Protein AF-S2S6Z3-F1 (afdb_monomer)

pLDDT: mean 78.24, std 12.34, range [45.38, 95.75]

Mean predicted aligned error: 14.96 Å

Radius of gyration: 27.45 Å; Cα contacts (8 Å, |Δi|>4): 170; chains: 1; bounding box: 57×57×81 Å

Solvent-accessible surface area (backbone atoms only — not comparable to full-atom values): 10933 Å² total; per-residue (Å²): 129,64,72,74,62,53,64,73,37,76,63,42,53,45,66,69,44,42,63,55,52,50,49,50,51,54,47,50,51,50,52,52,58,58,63,68,67,52,54,17,31,30,26,37,25,55,90,48,70,68,55,53,51,51,46,43,70,68,39,61,78,60,37,37,48,42,83,34,98,36,66,70,56,34,52,47,40,35,73,71,65,73,26,21,27,36,38,41,42,42,72,72,96,57,78,45,77,47,78,50,70,47,93,89,41,48,77,74,64,60,67,60,52,50,52,53,51,49,54,50,49,52,53,52,52,40,57,75,68,64,55,50,74,68,55,49,49,62,73,65,57,74,78,85,80,86,80,81,65,64,42,79,56,98,92,38,82,40,83,51,65,72,67,60,58,56,52,51,52,54,53,50,50,54,51,49,52,51,51,51,52,53,52,52,60,57,70,74,101

Organism: NCBI:txid1256206

Sequence (189 aa):
QVFFKNLKSKTWLWIVLGPLVLAAVFGGVFWLMNQTNQTSKIGVVTSSPALTSTLKASSDDDQRYISYSSTAAAKRAMADEDLDGVLTIITQPTTHASLIERTDGNGINQTQLQSVLAQAHTKEVAAQLKLSTTQLQSLFATPQLATTSVSVDKGKLVSRSAKTQKSGAMVGFILGMLIYTFVISYASM

Foldseek 3Di:
DVVVVCCPDPVVVCLVCVLVVVCVVVVVVVVVVVVLLQAAEEEEEEPDPLLLVLQQVLGDSNYHYDYDPDPVVRVVCVVVVVHQKYWYWYPPPHTDIDIDGDPPGRDDPVVSVVVSVVLSVVVVVCVVVVPDPVRNCVVPVDPDDDDFDFDDDPNDTDGDDPVVVVVVVVVVVSVVVNVVSVVVVVVVD

Nearest PDB structures (foldseek):
  6vh5-assembly1_C  TM=6.473E-01  e=8.437E-01  Brucella abortus 2308
  7am0-assembly1_A  TM=6.154E-01  e=1.327E+00  Komagataeibacter europaeus
  7am0-assembly2_C  TM=4.810E-01  e=1.510E+00  Komagataeibacter europaeus
  4oen-assembly1_A  TM=3.829E-01  e=1.244E+00  Streptococcus pneumoniae str. Canada MDR_19A
  1njr-assembly1_A  TM=5.586E-01  e=3.076E+00  Saccharomyces cerevisiae

Secondary structure (DSSP, 8-state):
--HHHHTTSHHHHHHHHHHHHHHHHHHHHHHHHHHT-PPEEEEEEES-HHHHHHHHHT--SSEEEEE-S-HHHHHHHHHTTS-SEEEEEE-SSS-EEEEEE-TTSPPP-HHHHHHHHHHHHHHHHHHHTT--HHHHHHHT-PPP-----EEEETTEEEE--HHHHHHHHHHHHHHHHHHHHHHHHHHT-

InterPro domains:
  IPR013525 ABC-2 type transporter, transmembrane domain [PF12698] (11-189)

Structure (mmCIF, N/CA/C/O backbone):
data_AF-S2S6Z3-F1
#
_entry.id   AF-S2S6Z3-F1
#
loop_
_atom_site.group_PDB
_atom_site.id
_atom_site.type_symbol
_atom_site.label_atom_id
_atom_site.label_alt_id
_atom_site.label_comp_id
_atom_site.label_asym_id
_atom_site.label_entity_id
_atom_site.label_seq_id
_atom_site.pdbx_PDB_ins_code
_atom_site.Cartn_x
_atom_site.Cartn_y
_atom_site.Cartn_z
_atom_site.occupancy
_atom_site.B_iso_or_equiv
_atom_site.auth_seq_id
_atom_site.auth_comp_id
_atom_site.auth_asym_id
_atom_site.auth_atom_id
_atom_site.pdbx_PDB_model_num
ATOM 1 N N . GLN A 1 1 ? 31.748 12.337 -57.251 1.00 45.38 1 GLN A N 1
ATOM 2 C CA . GLN A 1 1 ? 31.577 10.861 -57.284 1.00 45.38 1 GLN A CA 1
ATOM 3 C C . GLN A 1 1 ? 31.933 10.134 -55.972 1.00 45.38 1 GLN A C 1
ATOM 5 O O . GLN A 1 1 ? 31.689 8.938 -55.891 1.00 45.38 1 GLN A O 1
ATOM 10 N N . VAL A 1 2 ? 32.442 10.805 -54.925 1.00 52.81 2 VAL A N 1
ATOM 11 C CA . VAL A 1 2 ? 32.895 10.131 -53.682 1.00 52.81 2 VAL A CA 1
ATOM 12 C C . VAL A 1 2 ? 31.804 9.996 -52.603 1.00 52.81 2 VAL A C 1
ATOM 14 O O . VAL A 1 2 ? 31.835 9.048 -51.828 1.00 52.81 2 VAL A O 1
ATOM 17 N N . PHE A 1 3 ? 30.779 10.861 -52.612 1.00 51.59 3 PHE A N 1
ATOM 18 C CA . PHE A 1 3 ? 29.653 10.801 -51.665 1.00 51.59 3 PHE A CA 1
ATOM 19 C C . PHE A 1 3 ? 28.904 9.456 -51.712 1.00 51.59 3 PHE A C 1
ATOM 21 O O . PHE A 1 3 ? 28.741 8.805 -50.685 1.00 51.59 3 PHE A O 1
ATOM 28 N N . PHE A 1 4 ? 28.549 8.968 -52.906 1.00 54.31 4 PHE A N 1
ATOM 29 C CA . PHE A 1 4 ? 27.841 7.687 -53.078 1.00 54.31 4 PHE A CA 1
ATOM 30 C C . PHE A 1 4 ? 28.683 6.439 -52.770 1.00 54.31 4 PHE A C 1
ATOM 32 O O . PHE A 1 4 ? 28.124 5.356 -52.604 1.00 54.31 4 PHE A O 1
ATOM 39 N N . LYS A 1 5 ? 30.014 6.563 -52.675 1.00 54.38 5 LYS A N 1
ATOM 40 C CA . LYS A 1 5 ? 30.906 5.440 -52.345 1.00 54.38 5 LYS A CA 1
ATOM 41 C C . LYS A 1 5 ? 30.940 5.159 -50.837 1.00 54.38 5 LYS A C 1
ATOM 43 O O . LYS A 1 5 ? 31.016 3.998 -50.448 1.00 54.38 5 LYS A O 1
ATOM 48 N N . ASN A 1 6 ? 30.791 6.193 -50.005 1.00 56.75 6 ASN A N 1
ATOM 49 C CA . ASN A 1 6 ? 30.777 6.071 -48.540 1.00 56.75 6 ASN A CA 1
ATOM 50 C C . ASN A 1 6 ? 29.396 5.718 -47.963 1.00 56.75 6 ASN A C 1
ATOM 52 O O . ASN A 1 6 ? 29.316 5.176 -46.866 1.00 56.75 6 ASN A O 1
ATOM 56 N N . LEU A 1 7 ? 28.326 5.927 -48.738 1.00 54.47 7 LEU A N 1
ATOM 57 C CA . LEU A 1 7 ? 26.950 5.505 -48.435 1.00 54.47 7 LEU A CA 1
ATOM 58 C C . LEU A 1 7 ? 26.779 3.975 -48.292 1.00 54.47 7 LEU A C 1
ATOM 60 O O . LEU A 1 7 ? 25.792 3.518 -47.733 1.00 54.47 7 LEU A O 1
ATOM 64 N N . LYS A 1 8 ? 27.723 3.163 -48.789 1.00 54.84 8 LYS A N 1
ATOM 65 C CA . LYS A 1 8 ? 27.679 1.689 -48.696 1.00 54.84 8 LYS A CA 1
ATOM 66 C 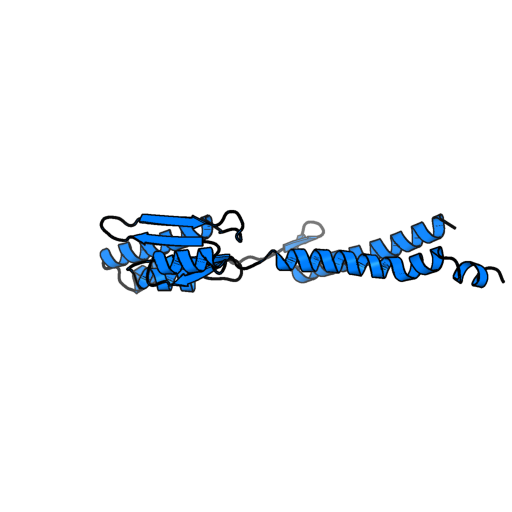C . LYS A 1 8 ? 28.563 1.105 -47.589 1.00 54.84 8 LYS A C 1
ATOM 68 O O . LYS A 1 8 ? 28.667 -0.117 -47.483 1.00 54.84 8 LYS A O 1
ATOM 73 N N . SER A 1 9 ? 29.236 1.936 -46.791 1.00 65.31 9 SER A N 1
ATOM 74 C CA . SER A 1 9 ? 30.065 1.425 -45.697 1.00 65.31 9 SER A CA 1
ATOM 75 C C . SER A 1 9 ? 29.181 0.979 -44.527 1.00 65.31 9 SER A C 1
ATOM 77 O O . SER A 1 9 ? 28.115 1.546 -44.281 1.00 65.31 9 SER A O 1
ATOM 79 N N . LYS A 1 10 ? 29.629 -0.035 -43.774 1.00 64.44 10 LYS A N 1
ATOM 80 C CA . LYS A 1 10 ? 28.943 -0.494 -42.551 1.00 64.44 10 LYS A CA 1
ATOM 81 C C . LYS A 1 10 ? 28.713 0.663 -41.560 1.00 64.44 10 LYS A C 1
ATOM 83 O O . LYS A 1 10 ? 27.735 0.644 -40.821 1.00 64.44 10 LYS A O 1
ATOM 88 N N . THR A 1 11 ? 29.567 1.689 -41.601 1.00 70.25 11 THR A N 1
ATOM 89 C CA . THR A 1 11 ? 29.462 2.924 -40.816 1.00 70.25 11 THR A CA 1
ATOM 90 C C . THR A 1 11 ? 28.254 3.774 -41.215 1.00 70.25 11 THR A C 1
ATOM 92 O O . THR A 1 11 ? 27.568 4.281 -40.336 1.00 70.25 11 THR A O 1
ATOM 95 N N . TRP A 1 12 ? 27.924 3.888 -42.509 1.00 71.38 12 TRP A N 1
ATOM 96 C CA . TRP A 1 12 ? 26.735 4.632 -42.950 1.00 71.38 12 TRP A CA 1
ATOM 97 C C . TRP A 1 12 ? 25.431 3.983 -42.464 1.00 71.38 12 TRP A C 1
ATOM 99 O O . TRP A 1 12 ? 24.539 4.677 -41.979 1.00 71.38 12 TRP A O 1
ATOM 109 N N . LEU A 1 13 ? 25.353 2.647 -42.503 1.00 73.19 13 LEU A N 1
ATOM 110 C CA . LEU A 1 13 ? 24.226 1.899 -41.934 1.00 73.19 13 LEU A CA 1
ATOM 111 C C . LEU A 1 13 ? 24.065 2.171 -40.434 1.00 73.19 13 LEU A C 1
ATOM 113 O O . LEU A 1 13 ? 22.951 2.411 -39.983 1.00 73.19 13 LEU A O 1
ATOM 117 N N . TRP A 1 14 ? 25.162 2.195 -39.674 1.00 75.38 14 TRP A N 1
ATOM 118 C CA . TRP A 1 14 ? 25.137 2.521 -38.245 1.00 75.38 14 TRP A CA 1
ATOM 119 C C . TRP A 1 14 ? 24.805 3.987 -37.948 1.00 75.38 14 TRP A C 1
ATOM 121 O O . TRP A 1 14 ? 24.188 4.252 -36.925 1.00 75.38 14 TRP A O 1
ATOM 131 N N . ILE A 1 15 ? 25.140 4.938 -38.821 1.00 76.12 15 ILE A N 1
ATOM 132 C CA . ILE A 1 15 ? 24.749 6.349 -38.649 1.00 76.12 15 ILE A CA 1
ATOM 133 C C . ILE A 1 15 ? 23.228 6.520 -38.796 1.00 76.12 15 ILE A C 1
ATOM 135 O O . ILE A 1 15 ? 22.622 7.290 -38.055 1.00 76.12 15 ILE A O 1
ATOM 139 N N . VAL A 1 16 ? 22.597 5.778 -39.713 1.00 76.50 16 VAL A N 1
ATOM 140 C CA . VAL A 1 16 ? 21.143 5.851 -39.946 1.00 76.50 16 VAL A CA 1
ATOM 141 C C . VAL A 1 16 ? 20.359 4.983 -38.955 1.00 76.50 16 VAL A C 1
ATOM 143 O O . VAL A 1 16 ? 19.359 5.438 -38.404 1.00 76.50 16 VAL A O 1
ATOM 146 N N . LEU A 1 17 ? 20.799 3.746 -38.697 1.00 79.81 17 LEU A N 1
ATOM 147 C CA . LEU A 1 17 ? 20.120 2.842 -37.760 1.00 79.81 17 LEU A CA 1
ATOM 148 C C . LEU A 1 17 ? 20.491 3.086 -36.297 1.00 79.81 17 LEU A C 1
ATOM 150 O O . LEU A 1 17 ? 19.694 2.756 -35.427 1.00 79.81 17 LEU A O 1
ATOM 154 N N . GLY A 1 18 ? 21.667 3.633 -35.997 1.00 81.19 18 GLY A N 1
ATOM 155 C CA . GLY A 1 18 ? 22.179 3.790 -34.631 1.00 81.19 18 GLY A CA 1
ATOM 156 C C . GLY A 1 18 ? 21.224 4.540 -33.700 1.00 81.19 18 GLY A C 1
ATOM 157 O O . GLY A 1 18 ? 20.915 4.012 -32.632 1.00 81.19 18 GLY A O 1
ATOM 158 N N . PRO A 1 19 ? 20.673 5.703 -34.098 1.00 80.56 19 PRO A N 1
ATOM 159 C CA . PRO A 1 19 ? 19.655 6.398 -33.311 1.00 80.56 19 PRO A CA 1
ATOM 160 C C . PRO A 1 19 ? 18.390 5.559 -33.089 1.00 80.56 19 PRO A C 1
ATOM 162 O O . PRO A 1 19 ? 17.811 5.601 -32.007 1.00 80.56 19 PRO A O 1
ATOM 165 N N . LEU A 1 20 ? 17.981 4.762 -34.083 1.00 83.56 20 LEU A N 1
ATOM 166 C CA . LEU A 1 20 ? 16.808 3.889 -33.994 1.00 83.56 20 LEU A CA 1
ATOM 167 C C . LEU A 1 20 ? 17.049 2.712 -33.033 1.00 83.56 20 LEU A C 1
ATOM 169 O O . LEU A 1 20 ? 16.181 2.373 -32.234 1.00 83.56 20 LEU A O 1
ATOM 173 N N . VAL A 1 21 ? 18.246 2.121 -33.077 1.00 85.75 21 VAL A N 1
ATOM 174 C CA . VAL A 1 21 ? 18.679 1.045 -32.174 1.00 85.75 21 VAL A CA 1
ATOM 175 C C . VAL A 1 21 ? 18.792 1.565 -30.743 1.00 85.75 21 VAL A C 1
ATOM 177 O O . VAL A 1 21 ? 18.289 0.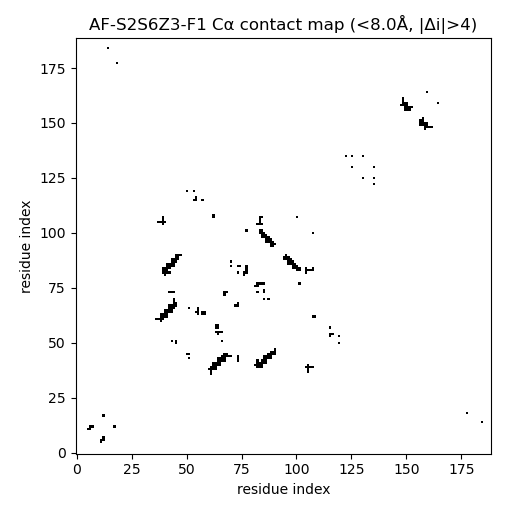926 -29.824 1.00 85.75 21 VAL A O 1
ATOM 180 N N . LEU A 1 22 ? 19.377 2.749 -30.540 1.00 84.25 22 LEU A N 1
ATOM 181 C CA . LEU A 1 22 ? 19.433 3.388 -29.224 1.00 84.25 22 LEU A CA 1
ATOM 182 C C . LEU A 1 22 ? 18.030 3.706 -28.700 1.00 84.25 22 LEU A C 1
ATOM 184 O O . LEU A 1 22 ? 17.739 3.396 -27.549 1.00 84.25 22 LEU A O 1
ATOM 188 N N . ALA A 1 23 ? 17.139 4.249 -29.533 1.00 83.75 23 ALA A N 1
ATOM 189 C CA . ALA A 1 23 ? 15.747 4.484 -29.155 1.00 83.75 23 ALA A CA 1
ATOM 190 C C . ALA A 1 23 ? 15.023 3.183 -28.769 1.00 83.75 23 ALA A C 1
ATOM 192 O O . ALA A 1 23 ? 14.270 3.179 -27.799 1.00 83.75 23 ALA A O 1
ATOM 193 N N . ALA A 1 24 ? 15.282 2.076 -29.469 1.00 85.31 24 ALA A N 1
ATOM 194 C CA . ALA A 1 24 ? 14.732 0.766 -29.126 1.00 85.31 24 ALA A CA 1
ATOM 195 C C . ALA A 1 24 ? 15.282 0.231 -27.792 1.00 85.31 24 ALA A C 1
ATOM 197 O O . ALA A 1 24 ? 14.513 -0.282 -26.983 1.00 85.31 24 ALA A O 1
ATOM 198 N N . VAL A 1 25 ? 16.582 0.396 -27.519 1.00 88.81 25 VAL A N 1
ATOM 199 C CA . VAL A 1 25 ? 17.196 0.007 -26.237 1.00 88.81 25 VAL A CA 1
ATOM 200 C C . VAL A 1 25 ? 16.649 0.857 -25.088 1.00 88.81 25 VAL A C 1
ATOM 202 O O . VAL A 1 25 ? 16.184 0.304 -24.096 1.00 88.81 25 VAL A O 1
ATOM 205 N N . PHE A 1 26 ? 16.631 2.187 -25.222 1.00 82.00 26 PHE A N 1
ATOM 206 C CA . PHE A 1 26 ? 16.062 3.078 -24.204 1.00 82.00 26 PHE A CA 1
ATOM 207 C C . PHE A 1 26 ? 14.563 2.846 -24.011 1.00 82.00 26 PHE A C 1
ATOM 209 O O . PHE A 1 26 ? 14.092 2.848 -22.877 1.00 82.00 26 PHE A O 1
ATOM 216 N N . GLY A 1 27 ? 13.821 2.597 -25.092 1.00 84.38 27 GLY A N 1
ATOM 217 C CA . GLY A 1 27 ? 12.411 2.222 -25.040 1.00 84.38 27 GLY A CA 1
ATOM 218 C C . GLY A 1 27 ? 12.192 0.901 -24.305 1.00 84.38 27 GLY A C 1
ATOM 219 O O . GLY A 1 27 ? 11.302 0.820 -23.465 1.00 84.38 27 GLY A O 1
ATOM 220 N N . GLY A 1 28 ? 13.040 -0.101 -24.551 1.00 81.75 28 GLY A N 1
ATOM 221 C CA . GLY A 1 28 ? 13.017 -1.384 -23.846 1.00 81.75 28 GLY A CA 1
ATOM 222 C C . GLY A 1 28 ? 13.328 -1.250 -22.354 1.00 81.75 28 GLY A C 1
ATOM 223 O O . GLY A 1 28 ? 12.607 -1.803 -21.529 1.00 81.75 28 GLY A O 1
ATOM 224 N N . VAL A 1 29 ? 14.343 -0.459 -21.989 1.00 81.00 29 VAL A N 1
ATOM 225 C CA . VAL A 1 29 ? 14.680 -0.172 -20.582 1.00 81.00 29 VAL A CA 1
ATOM 226 C C . VAL A 1 29 ? 13.562 0.614 -19.894 1.00 81.00 29 VAL A C 1
ATOM 228 O O . VAL A 1 29 ? 13.197 0.292 -18.768 1.00 81.00 29 VAL A O 1
ATOM 231 N N . PHE A 1 30 ? 12.977 1.612 -20.564 1.00 73.56 30 PHE A N 1
ATOM 232 C CA . PHE A 1 30 ? 11.854 2.385 -20.028 1.00 73.56 30 PHE A CA 1
ATOM 233 C C . PHE A 1 30 ? 10.605 1.518 -19.839 1.00 73.56 30 PHE A C 1
ATOM 235 O O . PHE A 1 30 ? 9.931 1.624 -18.817 1.00 73.56 30 PHE A O 1
ATOM 242 N N . TRP A 1 31 ? 10.313 0.631 -20.793 1.00 74.94 31 TRP A N 1
ATOM 243 C CA . TRP A 1 31 ? 9.225 -0.338 -20.689 1.00 74.94 31 TRP A CA 1
ATOM 244 C C . TRP A 1 31 ? 9.440 -1.294 -19.512 1.00 74.94 31 TRP A C 1
ATOM 246 O O . TRP A 1 31 ? 8.521 -1.483 -18.719 1.00 74.94 31 TRP A O 1
ATOM 256 N N . LEU A 1 32 ? 10.664 -1.801 -19.333 1.00 71.12 32 LEU A N 1
ATOM 257 C CA . LEU A 1 32 ? 11.028 -2.658 -18.205 1.00 71.12 32 LEU A CA 1
ATOM 258 C C . LEU A 1 32 ? 10.920 -1.921 -16.857 1.00 71.12 32 LEU A C 1
ATOM 260 O O . LEU A 1 32 ? 10.341 -2.459 -15.919 1.00 71.12 32 LEU A O 1
ATOM 264 N N . MET A 1 33 ? 11.386 -0.668 -16.767 1.00 64.31 33 MET A N 1
ATOM 265 C CA . MET A 1 33 ? 11.224 0.171 -15.566 1.00 64.31 33 MET A CA 1
ATOM 266 C C . MET A 1 33 ? 9.754 0.471 -15.251 1.00 64.31 33 MET A C 1
ATOM 268 O O . MET A 1 33 ? 9.362 0.513 -14.085 1.00 64.31 33 MET A O 1
ATOM 272 N N . ASN A 1 34 ? 8.920 0.676 -16.270 1.00 59.88 34 ASN A N 1
ATOM 273 C CA . ASN A 1 34 ? 7.490 0.885 -16.060 1.00 59.88 34 ASN A CA 1
ATOM 274 C C . ASN A 1 34 ? 6.777 -0.413 -15.653 1.00 59.88 34 ASN A C 1
ATOM 276 O O . ASN A 1 34 ? 5.768 -0.368 -14.959 1.00 59.88 34 ASN A O 1
ATOM 280 N N . GLN A 1 35 ? 7.318 -1.566 -16.048 1.00 56.94 35 GLN A N 1
ATOM 281 C CA . GLN A 1 35 ? 6.830 -2.879 -15.642 1.00 56.94 35 GLN A CA 1
ATOM 282 C C . GLN A 1 35 ? 7.219 -3.247 -14.204 1.00 56.94 35 GLN A C 1
ATOM 284 O O . GLN A 1 35 ? 6.565 -4.107 -13.626 1.00 56.94 35 GLN A O 1
ATOM 289 N N . THR A 1 36 ? 8.228 -2.593 -13.615 1.00 56.72 36 THR A N 1
ATOM 290 C CA . THR A 1 36 ? 8.576 -2.714 -12.185 1.00 56.72 36 THR A CA 1
ATOM 291 C C . THR A 1 36 ? 7.723 -1.857 -11.246 1.00 56.72 36 THR A C 1
ATOM 293 O O . THR A 1 36 ? 7.756 -2.094 -10.045 1.00 56.72 36 THR A O 1
ATOM 296 N N . ASN A 1 37 ? 6.915 -0.914 -11.749 1.00 58.91 37 ASN A N 1
ATOM 297 C CA . ASN A 1 37 ? 5.868 -0.263 -10.945 1.00 58.91 37 ASN A CA 1
ATOM 298 C C . ASN A 1 37 ? 4.631 -1.169 -10.883 1.00 58.91 37 ASN A C 1
ATOM 300 O O . ASN A 1 37 ? 3.559 -0.814 -11.376 1.00 58.91 37 ASN A O 1
ATOM 304 N N . GLN A 1 38 ? 4.794 -2.387 -10.370 1.00 73.31 38 GLN A N 1
ATOM 305 C CA . GLN A 1 38 ? 3.649 -3.263 -10.158 1.00 73.31 38 GLN A CA 1
ATOM 306 C C . GLN A 1 38 ? 2.984 -2.910 -8.839 1.00 73.31 38 GLN A C 1
ATOM 308 O O . GLN A 1 38 ? 3.640 -2.768 -7.811 1.00 73.31 38 GLN A O 1
ATOM 313 N N . THR A 1 39 ? 1.663 -2.781 -8.891 1.00 86.44 39 THR A N 1
ATOM 314 C CA . THR A 1 39 ? 0.831 -2.525 -7.724 1.00 86.44 39 THR A CA 1
ATOM 315 C C . THR A 1 39 ? 0.978 -3.659 -6.710 1.00 86.44 39 THR A C 1
ATOM 317 O O . THR A 1 39 ? 0.586 -4.795 -6.995 1.00 86.44 39 THR A O 1
ATOM 320 N N . SER A 1 40 ? 1.466 -3.345 -5.513 1.00 90.62 40 SER A N 1
ATOM 321 C CA . SER A 1 40 ? 1.653 -4.311 -4.431 1.00 90.62 40 SER A CA 1
ATOM 322 C C . SER A 1 40 ? 0.308 -4.819 -3.916 1.00 90.62 40 SER A C 1
ATOM 324 O O . SER A 1 40 ? -0.554 -4.036 -3.508 1.00 90.62 40 SER A O 1
ATOM 326 N N . LYS A 1 41 ? 0.096 -6.135 -3.909 1.00 94.12 41 LYS A N 1
ATOM 327 C CA . LYS A 1 41 ? -1.153 -6.775 -3.472 1.00 94.12 41 LYS A CA 1
ATOM 328 C C . LYS A 1 41 ? -1.024 -7.320 -2.056 1.00 94.12 41 LYS A C 1
ATOM 330 O O . LYS A 1 41 ? -0.216 -8.202 -1.779 1.00 94.12 41 LYS A O 1
ATOM 335 N N . ILE A 1 42 ? -1.888 -6.853 -1.163 1.00 94.75 42 ILE A N 1
ATOM 336 C CA . ILE A 1 42 ? -1.874 -7.223 0.252 1.00 94.75 42 ILE A CA 1
ATOM 337 C C . ILE A 1 42 ? -3.177 -7.929 0.610 1.00 94.75 42 ILE A C 1
ATOM 339 O O . ILE A 1 42 ? -4.263 -7.354 0.516 1.00 94.75 42 ILE A O 1
ATOM 343 N N . GLY A 1 43 ? -3.075 -9.177 1.061 1.00 95.44 43 GLY A N 1
ATOM 344 C CA . GLY A 1 43 ? -4.195 -9.939 1.601 1.00 95.44 43 GLY A CA 1
ATOM 345 C C . GLY A 1 43 ? -4.517 -9.509 3.028 1.00 95.44 43 GLY A C 1
ATOM 346 O O . GLY A 1 43 ? -3.704 -9.689 3.925 1.00 95.44 43 GLY A O 1
ATOM 347 N N . VAL A 1 44 ? -5.707 -8.969 3.259 1.00 95.50 44 VAL A N 1
ATOM 348 C CA . VAL A 1 44 ? -6.196 -8.523 4.566 1.00 95.50 44 VAL A CA 1
ATOM 349 C C . VAL A 1 44 ? -7.072 -9.602 5.188 1.00 95.50 44 VAL A C 1
ATOM 351 O O . VAL A 1 44 ? -8.105 -9.980 4.630 1.00 95.50 44 VAL A O 1
ATOM 354 N N . VAL A 1 45 ? -6.692 -10.044 6.382 1.00 94.62 45 VAL A N 1
ATOM 355 C CA . VAL A 1 45 ? -7.439 -10.996 7.203 1.00 94.62 45 VAL A CA 1
ATOM 356 C C . VAL A 1 45 ? -7.803 -10.318 8.514 1.00 94.62 45 VAL A C 1
ATOM 358 O O . VAL A 1 45 ? -6.941 -10.031 9.343 1.00 94.62 45 VAL A O 1
ATOM 361 N N . THR A 1 46 ? -9.089 -10.051 8.707 1.00 90.88 46 THR A N 1
ATOM 362 C CA . THR A 1 46 ? -9.609 -9.430 9.927 1.00 90.88 46 THR A CA 1
ATOM 363 C C . THR A 1 46 ? -11.044 -9.869 10.185 1.00 90.88 46 THR A C 1
ATOM 365 O O . THR A 1 46 ? -11.791 -10.160 9.252 1.00 90.88 46 THR A O 1
ATOM 368 N N . SER A 1 47 ? -11.439 -9.893 11.457 1.00 86.75 47 SER A N 1
ATOM 369 C CA . SER A 1 47 ? -12.822 -10.119 11.883 1.00 86.75 47 SER A CA 1
ATOM 370 C C . SER A 1 47 ? -13.698 -8.864 11.787 1.00 86.75 47 SER A C 1
ATOM 372 O O . SER A 1 47 ? -14.908 -8.970 11.960 1.00 86.75 47 SER A O 1
ATOM 374 N N . SER A 1 48 ? -13.118 -7.684 11.518 1.00 84.81 48 SER A N 1
ATOM 375 C CA . SER A 1 48 ? -13.841 -6.408 11.454 1.00 84.81 48 SER A CA 1
ATOM 376 C C . SER A 1 48 ? -14.174 -5.998 10.011 1.00 84.81 48 SER A C 1
ATOM 378 O O . SER A 1 48 ? -13.279 -5.588 9.264 1.00 84.81 48 SER A O 1
ATOM 380 N N . PRO A 1 49 ? -15.459 -6.006 9.601 1.00 83.81 49 P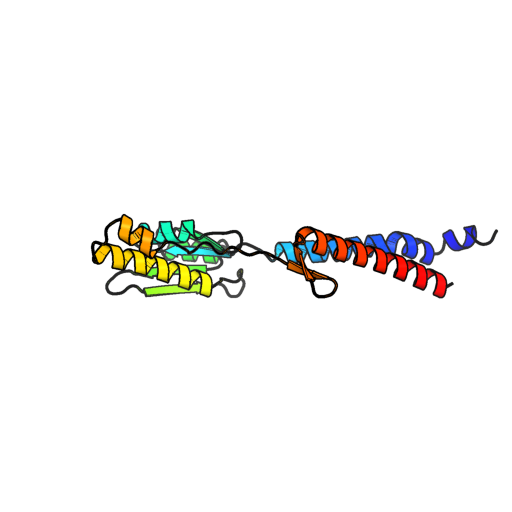RO A N 1
ATOM 381 C CA . PRO A 1 49 ? -15.862 -5.564 8.262 1.00 83.81 49 PRO A CA 1
ATOM 382 C C . PRO A 1 49 ? -15.534 -4.088 7.986 1.00 83.81 49 PRO A C 1
ATOM 384 O O . PRO A 1 49 ? -15.228 -3.716 6.852 1.00 83.81 49 PRO A O 1
ATOM 387 N N . ALA A 1 50 ? -15.557 -3.244 9.023 1.00 82.00 50 ALA A N 1
ATOM 388 C CA . ALA A 1 50 ? -15.249 -1.820 8.911 1.00 82.00 50 ALA A CA 1
ATOM 389 C C . ALA A 1 50 ? -13.771 -1.570 8.557 1.00 82.00 50 ALA A C 1
ATOM 391 O O . ALA A 1 50 ? -13.469 -0.702 7.729 1.00 82.00 50 ALA A O 1
ATOM 392 N N . LEU A 1 51 ? -12.856 -2.361 9.134 1.00 84.56 51 LEU A N 1
ATOM 393 C CA . LEU A 1 51 ? -11.429 -2.311 8.801 1.00 84.56 51 LEU A CA 1
ATOM 394 C C . LEU A 1 51 ? -11.192 -2.768 7.363 1.00 84.56 51 LEU A C 1
ATOM 396 O O . LEU A 1 51 ? -10.510 -2.076 6.609 1.00 84.56 51 LEU A O 1
ATOM 400 N N . THR A 1 52 ? -11.827 -3.868 6.955 1.00 89.00 52 THR A N 1
ATOM 401 C CA . THR A 1 52 ? -11.760 -4.366 5.575 1.00 89.00 52 THR A CA 1
ATOM 402 C C . THR A 1 52 ? -12.204 -3.308 4.568 1.00 89.00 52 THR A C 1
ATOM 404 O O . THR A 1 52 ? -11.518 -3.076 3.574 1.00 89.00 52 THR A O 1
ATOM 407 N N . SER A 1 53 ? -13.328 -2.629 4.823 1.00 87.12 53 SER A N 1
ATOM 408 C CA . SER A 1 53 ? -13.822 -1.580 3.925 1.0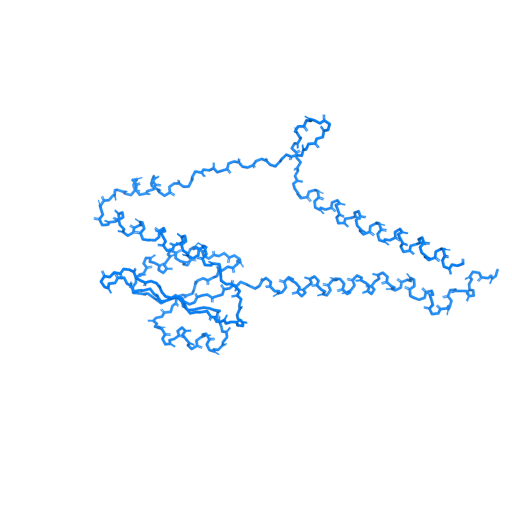0 87.12 53 SER A CA 1
ATOM 409 C C . SER A 1 53 ? -12.896 -0.365 3.884 1.00 87.12 53 SER A C 1
ATOM 411 O O . SER A 1 53 ? -12.717 0.215 2.816 1.00 87.12 53 SER A O 1
ATOM 413 N N . THR A 1 54 ? -12.314 0.022 5.023 1.00 86.81 54 THR A N 1
ATOM 414 C CA . THR A 1 54 ? -11.383 1.159 5.096 1.00 86.81 54 THR A CA 1
ATOM 415 C C . THR A 1 54 ? -10.110 0.862 4.310 1.00 86.81 54 THR A C 1
ATOM 417 O O . THR A 1 54 ? -9.738 1.653 3.451 1.00 86.81 54 THR A O 1
ATOM 420 N N . LEU A 1 55 ? -9.502 -0.309 4.521 1.00 90.38 55 LEU A N 1
ATOM 421 C CA . LEU A 1 55 ? -8.312 -0.745 3.784 1.00 90.38 55 LEU A CA 1
ATOM 422 C C . LEU A 1 55 ? -8.590 -0.852 2.285 1.00 90.38 55 LEU A C 1
ATOM 424 O O . LEU A 1 55 ? -7.837 -0.318 1.481 1.00 90.38 55 LEU A O 1
ATOM 428 N N . LYS A 1 56 ? -9.716 -1.457 1.890 1.00 91.19 56 LYS A N 1
ATOM 429 C CA . LYS A 1 56 ? -10.092 -1.553 0.475 1.00 91.19 56 LYS A CA 1
ATOM 430 C C . LYS A 1 56 ? -10.236 -0.172 -0.176 1.00 91.19 56 LYS A C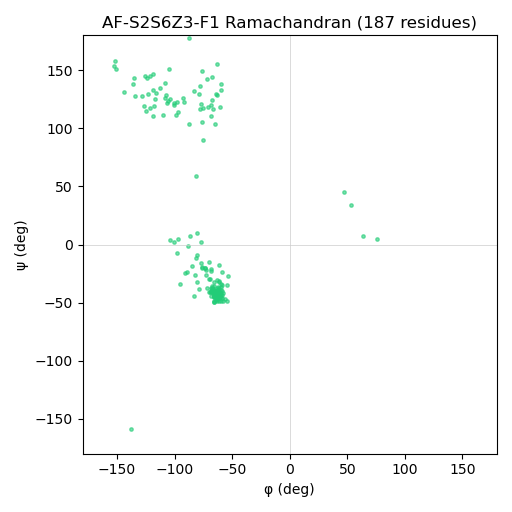 1
ATOM 432 O O . LYS A 1 56 ? -9.749 0.011 -1.287 1.00 91.19 56 LYS A O 1
ATOM 437 N N . ALA A 1 57 ? -10.856 0.786 0.515 1.00 88.81 57 ALA A N 1
ATOM 438 C CA . ALA A 1 57 ? -11.016 2.161 0.035 1.00 88.81 57 ALA A CA 1
ATOM 439 C C . ALA A 1 57 ? -9.695 2.947 -0.039 1.00 88.81 57 ALA A C 1
ATOM 441 O O . ALA A 1 57 ? -9.610 3.904 -0.799 1.00 88.81 57 ALA A O 1
ATOM 442 N N . SER A 1 58 ? -8.676 2.543 0.720 1.00 87.94 58 SER A N 1
ATOM 443 C CA . SER A 1 58 ? -7.327 3.117 0.670 1.00 87.94 58 SER A CA 1
ATOM 444 C C . SER A 1 58 ? -6.423 2.486 -0.393 1.00 87.94 58 SER A C 1
ATOM 446 O O . SER A 1 58 ? -5.231 2.777 -0.399 1.00 87.94 58 SER A O 1
ATOM 448 N N . SER A 1 59 ? -6.957 1.612 -1.255 1.00 90.44 59 SER A N 1
ATOM 449 C CA . SER A 1 59 ? -6.200 1.081 -2.393 1.00 90.44 59 SER A CA 1
ATOM 450 C C . SER A 1 59 ? -5.999 2.156 -3.461 1.00 90.44 59 SER A C 1
ATOM 452 O O . SER A 1 59 ? -6.931 2.904 -3.760 1.00 90.44 59 SER A O 1
ATOM 454 N N . ASP A 1 60 ? -4.832 2.166 -4.090 1.00 87.50 60 ASP A N 1
ATOM 455 C CA . ASP A 1 60 ? -4.468 3.065 -5.185 1.00 87.50 60 ASP A CA 1
ATOM 456 C C . ASP A 1 60 ? -3.707 2.301 -6.292 1.00 87.50 60 ASP A C 1
ATOM 458 O O . ASP A 1 60 ? -3.883 1.083 -6.450 1.00 87.50 60 ASP A O 1
ATOM 462 N N . ASP A 1 61 ? -2.950 3.029 -7.116 1.00 84.38 61 ASP A N 1
ATOM 463 C CA . ASP A 1 61 ? -2.145 2.470 -8.206 1.00 84.38 61 ASP A CA 1
ATOM 464 C C . ASP A 1 61 ? -0.853 1.800 -7.701 1.00 84.38 61 ASP A C 1
ATOM 466 O O . ASP A 1 61 ? -0.319 0.926 -8.386 1.00 84.38 61 ASP A O 1
ATOM 470 N N . ASP A 1 62 ? -0.399 2.133 -6.490 1.00 85.94 62 ASP A N 1
ATOM 471 C CA . ASP A 1 62 ? 0.827 1.607 -5.886 1.00 85.94 62 ASP A CA 1
ATOM 472 C C . ASP A 1 62 ? 0.532 0.403 -4.974 1.00 85.94 62 ASP A C 1
ATOM 474 O O . ASP A 1 62 ? 1.320 -0.543 -4.922 1.00 85.94 62 ASP A O 1
ATOM 478 N N . GLN A 1 63 ? -0.619 0.381 -4.285 1.00 90.50 63 GLN A N 1
ATOM 479 C CA . GLN A 1 63 ? -0.957 -0.658 -3.308 1.00 90.50 63 GLN A CA 1
ATOM 480 C C . GLN A 1 63 ? -2.451 -1.033 -3.299 1.00 90.50 63 GLN A C 1
ATOM 482 O O . GLN A 1 63 ? -3.343 -0.190 -3.204 1.00 90.50 63 GLN A O 1
ATOM 487 N N . ARG A 1 64 ? -2.751 -2.338 -3.340 1.00 93.12 64 ARG A N 1
ATOM 488 C CA . ARG A 1 64 ? -4.110 -2.915 -3.352 1.00 93.12 64 ARG A CA 1
ATOM 489 C C . ARG A 1 64 ? -4.353 -3.802 -2.141 1.00 93.12 64 ARG A C 1
ATOM 491 O O . ARG A 1 64 ? -3.584 -4.720 -1.872 1.00 93.12 64 ARG A O 1
ATOM 498 N N . TYR A 1 65 ? -5.493 -3.612 -1.481 1.00 93.88 65 TYR A N 1
ATOM 499 C CA . TYR A 1 65 ? -5.912 -4.430 -0.340 1.00 93.88 65 TYR A CA 1
ATOM 500 C C . TYR A 1 65 ? -7.044 -5.390 -0.724 1.00 93.88 65 TYR A C 1
ATOM 502 O O . TYR A 1 65 ? -8.118 -4.969 -1.163 1.00 93.88 65 TYR A O 1
ATOM 510 N N . ILE A 1 66 ? -6.820 -6.691 -0.537 1.00 94.44 66 ILE A N 1
ATOM 511 C CA . ILE A 1 66 ? -7.738 -7.769 -0.929 1.00 94.44 66 ILE A CA 1
ATOM 512 C C . ILE A 1 66 ? -8.197 -8.506 0.326 1.00 94.44 66 ILE A C 1
ATOM 514 O O . ILE A 1 66 ? -7.377 -8.983 1.097 1.00 94.44 66 ILE A O 1
ATOM 518 N N . SER A 1 67 ? -9.505 -8.617 0.554 1.00 94.31 67 SER A N 1
ATOM 519 C CA . SER A 1 67 ? -10.028 -9.306 1.740 1.00 94.31 67 SER A CA 1
ATOM 520 C C . SER A 1 67 ? -9.972 -10.824 1.590 1.00 94.31 67 SER A C 1
ATOM 522 O O . SER A 1 67 ? -10.374 -11.357 0.557 1.00 94.31 67 SER A O 1
ATOM 524 N N . TYR A 1 68 ? -9.546 -11.509 2.649 1.00 94.50 68 TYR A N 1
ATOM 525 C CA . TYR A 1 68 ? -9.568 -12.963 2.763 1.00 94.50 68 TYR A CA 1
ATOM 526 C C . TYR A 1 68 ? -10.308 -13.402 4.026 1.00 94.50 68 TYR A C 1
ATOM 528 O O . TYR A 1 68 ? -10.205 -12.779 5.082 1.00 94.50 68 TYR A O 1
ATOM 536 N N . SER A 1 69 ? -11.020 -14.526 3.924 1.00 89.44 69 SER A N 1
ATOM 537 C CA . SER A 1 69 ? -11.789 -15.112 5.029 1.00 89.44 69 SER A CA 1
ATOM 538 C C . SER A 1 69 ? -10.921 -15.765 6.108 1.00 89.44 69 SER A C 1
ATOM 540 O O . SER A 1 69 ? -11.372 -15.937 7.236 1.00 89.44 69 SER A O 1
ATOM 542 N N . SER A 1 70 ? -9.685 -16.155 5.780 1.00 93.12 70 SER A N 1
ATOM 543 C CA . SER A 1 70 ? -8.765 -16.791 6.724 1.00 93.12 70 SER A CA 1
ATOM 544 C C . SER A 1 70 ? -7.304 -16.535 6.370 1.00 93.12 70 SER A C 1
ATOM 546 O O . SER A 1 70 ? -6.944 -16.388 5.199 1.00 93.12 70 SER A O 1
ATOM 548 N N . THR A 1 71 ? -6.437 -16.582 7.384 1.00 92.56 71 THR A N 1
ATOM 549 C CA . THR A 1 71 ? -4.979 -16.504 7.209 1.00 92.56 71 THR A CA 1
ATOM 550 C C . THR A 1 71 ? -4.455 -17.639 6.337 1.00 92.56 71 THR A C 1
ATOM 552 O O . THR A 1 71 ? -3.529 -17.433 5.563 1.00 92.56 71 THR A O 1
ATOM 555 N N . ALA A 1 72 ? -5.062 -18.826 6.405 1.00 93.75 72 ALA A N 1
ATOM 556 C CA . ALA A 1 72 ? -4.661 -19.958 5.576 1.00 93.75 72 ALA A CA 1
ATOM 557 C C . ALA A 1 72 ? -4.973 -19.738 4.085 1.00 93.75 72 ALA A C 1
ATOM 559 O O . ALA A 1 72 ? -4.183 -20.144 3.240 1.00 93.75 72 ALA A O 1
ATOM 560 N N . ALA A 1 73 ? -6.100 -19.101 3.751 1.00 94.00 73 ALA A N 1
ATOM 561 C CA . ALA A 1 73 ? -6.424 -18.753 2.366 1.00 94.00 73 ALA A CA 1
ATOM 562 C C . ALA A 1 73 ? -5.485 -17.662 1.830 1.00 94.00 73 ALA A C 1
ATOM 564 O O . ALA A 1 73 ? -4.934 -17.811 0.745 1.00 94.00 73 ALA A O 1
ATOM 565 N N . ALA A 1 74 ? -5.231 -16.621 2.628 1.00 93.81 74 ALA A N 1
ATOM 566 C CA . ALA A 1 74 ? -4.317 -15.546 2.249 1.00 93.81 74 ALA A CA 1
ATOM 567 C C . ALA A 1 74 ? -2.872 -16.049 2.075 1.00 93.81 74 ALA A C 1
ATOM 569 O O . ALA A 1 74 ? -2.204 -15.698 1.112 1.00 93.81 74 ALA A O 1
ATOM 570 N N . LYS A 1 75 ? -2.393 -16.932 2.962 1.00 93.44 75 LYS A N 1
ATOM 571 C CA . LYS A 1 75 ? -1.060 -17.542 2.835 1.00 93.44 75 LYS A CA 1
ATOM 572 C C . LYS A 1 75 ? -0.930 -18.455 1.616 1.00 93.44 75 LYS A C 1
ATOM 574 O O . LYS A 1 75 ? 0.155 -18.524 1.058 1.00 93.44 75 LYS A O 1
ATOM 579 N N . ARG A 1 76 ? -2.005 -19.138 1.200 1.00 93.38 76 ARG A N 1
ATOM 580 C CA . ARG A 1 76 ? -2.005 -19.902 -0.059 1.00 93.38 76 ARG A CA 1
ATOM 581 C C . ARG A 1 76 ? -1.876 -18.978 -1.263 1.00 93.38 76 ARG A C 1
ATOM 583 O O . ARG A 1 76 ? -0.946 -19.156 -2.023 1.00 93.38 76 ARG A O 1
ATOM 590 N N . ALA A 1 77 ? -2.692 -17.927 -1.341 1.00 92.31 77 ALA A N 1
ATOM 591 C CA . ALA A 1 77 ? -2.571 -16.934 -2.411 1.00 92.31 77 ALA A CA 1
ATOM 592 C C . ALA A 1 77 ? -1.184 -16.256 -2.437 1.00 92.31 77 ALA A C 1
ATOM 594 O O . ALA A 1 77 ? -0.642 -15.980 -3.495 1.00 92.31 77 ALA A O 1
ATOM 595 N N . MET A 1 78 ? -0.566 -16.026 -1.276 1.00 92.44 78 MET A N 1
ATOM 596 C CA . MET A 1 78 ? 0.825 -15.565 -1.204 1.00 92.44 78 MET A CA 1
ATOM 597 C C . MET A 1 78 ? 1.825 -16.605 -1.736 1.00 92.44 78 MET A C 1
ATOM 599 O O . MET A 1 78 ? 2.783 -16.225 -2.399 1.00 92.44 78 MET A O 1
ATOM 603 N N . ALA A 1 79 ? 1.624 -17.893 -1.443 1.00 91.88 79 ALA A N 1
ATOM 604 C CA . ALA A 1 79 ? 2.470 -18.978 -1.945 1.00 91.88 79 ALA A CA 1
ATOM 605 C C . ALA A 1 79 ? 2.299 -19.217 -3.456 1.00 91.88 79 ALA A C 1
ATOM 607 O O . ALA A 1 79 ? 3.257 -19.603 -4.113 1.00 91.88 79 ALA A O 1
ATOM 608 N N . ASP A 1 80 ? 1.112 -18.931 -3.993 1.00 92.50 80 ASP A N 1
ATOM 609 C CA . ASP A 1 80 ? 0.796 -18.952 -5.428 1.00 92.50 80 ASP A CA 1
ATOM 610 C C . ASP A 1 80 ? 1.254 -17.665 -6.149 1.00 92.50 80 ASP A C 1
ATOM 612 O O . ASP A 1 80 ? 0.897 -17.414 -7.295 1.00 92.50 80 ASP A O 1
ATOM 616 N N . GLU A 1 81 ? 2.036 -16.833 -5.461 1.00 87.69 81 GLU A N 1
ATOM 617 C CA . GLU A 1 81 ? 2.572 -15.550 -5.912 1.00 87.69 81 GLU A CA 1
ATOM 618 C C . GLU A 1 81 ? 1.539 -14.445 -6.221 1.00 87.69 81 GLU A C 1
ATOM 620 O O . GLU A 1 81 ? 1.913 -13.350 -6.648 1.00 87.69 81 GLU A O 1
ATOM 625 N N . ASP A 1 82 ? 0.256 -14.665 -5.922 1.00 90.06 82 ASP A N 1
ATOM 626 C CA . ASP A 1 82 ? -0.839 -13.714 -6.167 1.00 90.06 82 ASP A CA 1
ATOM 627 C C . ASP A 1 82 ? -0.849 -12.515 -5.208 1.00 90.06 82 ASP A C 1
ATOM 629 O O . ASP A 1 82 ? -1.487 -11.492 -5.491 1.00 90.06 82 ASP A O 1
ATOM 633 N N . LEU A 1 83 ? -0.184 -12.643 -4.058 1.00 92.19 83 LEU A N 1
ATOM 634 C CA . LEU A 1 83 ? -0.038 -11.595 -3.048 1.00 92.19 83 LEU A CA 1
ATOM 635 C C . LEU A 1 83 ? 1.433 -11.329 -2.754 1.00 92.19 83 LEU A C 1
ATOM 637 O O . LEU A 1 83 ? 2.223 -12.264 -2.646 1.00 92.19 83 LEU A O 1
ATOM 641 N N . ASP A 1 84 ? 1.762 -10.065 -2.517 1.00 93.00 84 ASP A N 1
ATOM 642 C CA . ASP A 1 84 ? 3.073 -9.603 -2.055 1.00 93.00 84 ASP A CA 1
ATOM 643 C C . ASP A 1 84 ? 3.155 -9.589 -0.518 1.00 93.00 84 ASP A C 1
ATOM 645 O O . ASP A 1 84 ? 4.229 -9.714 0.068 1.00 93.00 84 ASP A O 1
ATOM 649 N N . GLY A 1 85 ? 2.003 -9.491 0.157 1.00 93.56 85 GLY A N 1
ATOM 650 C CA . GLY A 1 85 ? 1.922 -9.486 1.615 1.00 93.56 85 GLY A CA 1
ATOM 651 C C . GLY A 1 85 ? 0.607 -10.025 2.172 1.00 93.56 85 GLY A C 1
ATOM 652 O O . GLY A 1 85 ? -0.427 -10.028 1.505 1.00 93.56 85 GLY A O 1
ATOM 653 N N . VAL A 1 86 ? 0.631 -10.463 3.429 1.00 95.75 86 VAL A N 1
ATOM 654 C CA . VAL A 1 86 ? -0.545 -10.860 4.210 1.00 95.75 86 VAL A CA 1
ATOM 655 C C . VAL A 1 86 ? -0.566 -10.051 5.497 1.00 95.75 86 VAL A C 1
ATOM 657 O O . VAL A 1 86 ? 0.294 -10.203 6.364 1.00 95.75 86 VAL A O 1
ATOM 660 N N . LEU A 1 87 ? -1.586 -9.211 5.624 1.00 94.25 87 LEU A N 1
ATOM 661 C CA . LEU A 1 87 ? -1.894 -8.420 6.800 1.00 94.25 87 LEU A CA 1
ATOM 662 C C . LEU A 1 87 ? -2.960 -9.134 7.631 1.00 94.25 87 LEU A C 1
ATOM 664 O O . LEU A 1 87 ? -4.111 -9.258 7.214 1.00 94.25 87 LEU A O 1
ATOM 668 N N . THR A 1 88 ? -2.597 -9.568 8.832 1.00 93.94 88 THR A N 1
ATOM 669 C CA . THR A 1 88 ? -3.537 -10.129 9.809 1.00 93.94 88 THR A CA 1
ATOM 670 C C . THR A 1 88 ? -3.820 -9.094 10.890 1.00 93.94 88 THR A C 1
ATOM 672 O O . THR A 1 88 ? -2.885 -8.594 11.512 1.00 93.94 88 THR A O 1
ATOM 675 N N . ILE A 1 89 ? -5.095 -8.777 11.124 1.00 89.94 89 ILE A N 1
ATOM 676 C CA . ILE A 1 89 ? -5.528 -7.812 12.142 1.00 89.94 89 ILE A CA 1
ATOM 677 C C . ILE A 1 89 ? -6.472 -8.498 13.124 1.00 89.94 89 ILE A C 1
ATOM 679 O O . ILE A 1 89 ? -7.573 -8.921 12.755 1.00 89.94 89 ILE A O 1
ATOM 683 N N . ILE A 1 90 ? -6.050 -8.555 14.381 1.00 85.50 90 ILE A N 1
ATOM 684 C CA . ILE A 1 90 ? -6.815 -9.082 15.509 1.00 85.50 90 ILE A CA 1
ATOM 685 C C . ILE A 1 90 ? -7.285 -7.883 16.329 1.00 85.50 90 ILE A C 1
ATOM 687 O O . ILE A 1 90 ? -6.461 -7.077 16.739 1.00 85.50 90 ILE A O 1
ATOM 691 N N . THR A 1 91 ? -8.592 -7.739 16.548 1.00 74.31 91 THR A N 1
ATOM 692 C CA . THR A 1 91 ? -9.185 -6.581 17.247 1.00 74.31 91 THR A CA 1
ATOM 693 C C . THR A 1 91 ? -9.487 -6.832 18.728 1.00 74.31 91 THR A C 1
ATOM 695 O O . THR A 1 91 ? -9.856 -5.903 19.436 1.00 74.31 91 THR A O 1
ATOM 698 N N . GLN A 1 92 ? -9.341 -8.067 19.223 1.00 72.06 92 GLN A N 1
ATOM 699 C CA . GLN A 1 92 ? -9.625 -8.430 20.617 1.00 72.06 92 GLN A CA 1
ATOM 700 C C . GLN A 1 92 ? -8.527 -9.342 21.181 1.00 72.06 92 GLN A C 1
ATOM 702 O O . GLN A 1 92 ? -8.112 -10.269 20.482 1.00 72.06 92 GLN A O 1
ATOM 707 N N . PRO A 1 93 ? -8.081 -9.146 22.437 1.00 62.56 93 PRO A N 1
ATOM 708 C CA . PRO A 1 93 ? -8.493 -8.114 23.404 1.00 62.56 93 PRO A CA 1
ATOM 709 C C . PRO A 1 93 ? -7.899 -6.717 23.138 1.00 62.56 93 PRO A C 1
ATOM 711 O O . PRO A 1 93 ? -8.403 -5.728 23.659 1.00 62.56 93 PRO A O 1
ATOM 714 N N . THR A 1 94 ? -6.863 -6.626 22.309 1.00 70.88 94 THR A N 1
ATOM 715 C CA . THR A 1 94 ? -6.199 -5.385 21.888 1.00 70.88 94 THR A CA 1
ATOM 716 C C . THR A 1 94 ? -5.959 -5.435 20.384 1.00 70.88 94 THR A C 1
ATOM 718 O O . THR A 1 94 ? -5.671 -6.503 19.839 1.00 70.88 94 THR A O 1
ATOM 721 N N . THR A 1 95 ? -6.087 -4.295 19.699 1.00 77.81 95 THR A N 1
ATOM 722 C CA . THR A 1 95 ? -5.873 -4.234 18.249 1.00 77.81 95 THR A CA 1
ATOM 723 C C . THR A 1 95 ? -4.399 -4.457 17.923 1.00 77.81 95 THR A C 1
ATOM 725 O O . THR A 1 95 ? -3.556 -3.605 18.195 1.00 77.81 95 THR A O 1
ATOM 728 N N . HIS A 1 96 ? -4.095 -5.599 17.313 1.00 84.56 96 HIS A N 1
ATOM 729 C CA . HIS A 1 96 ? -2.765 -5.964 16.843 1.00 84.56 96 HIS A CA 1
ATOM 730 C C . HIS A 1 96 ? -2.803 -6.274 15.350 1.00 84.56 96 HIS A C 1
ATOM 732 O O . HIS A 1 96 ? -3.622 -7.068 14.886 1.00 84.56 96 HIS A O 1
ATOM 738 N N . ALA A 1 97 ? -1.887 -5.657 14.606 1.00 89.44 97 ALA A N 1
ATOM 739 C CA . ALA A 1 97 ? -1.677 -5.912 13.191 1.00 89.44 97 ALA A CA 1
ATOM 740 C C . ALA A 1 97 ? -0.310 -6.573 12.984 1.00 89.44 97 ALA A C 1
ATOM 742 O O . ALA A 1 97 ? 0.688 -6.139 13.557 1.00 89.44 97 ALA A O 1
ATOM 743 N N . SER A 1 98 ? -0.267 -7.618 12.163 1.00 91.81 98 SER A N 1
ATOM 744 C CA . SER A 1 98 ? 0.958 -8.306 11.761 1.00 91.81 98 SER A CA 1
ATOM 745 C C . SER A 1 98 ? 0.991 -8.414 10.243 1.00 91.81 98 SER A C 1
ATOM 747 O O . SER A 1 98 ? 0.022 -8.872 9.635 1.00 91.81 98 SER A O 1
ATOM 749 N N . LEU A 1 99 ? 2.095 -7.970 9.645 1.00 93.38 99 LEU A N 1
ATOM 750 C CA . LEU A 1 99 ? 2.353 -8.064 8.216 1.00 93.38 99 LEU A CA 1
ATOM 751 C C . LEU A 1 99 ? 3.425 -9.125 7.977 1.00 93.38 99 LEU A C 1
ATOM 753 O O . LEU A 1 99 ? 4.488 -9.089 8.592 1.00 93.38 99 LEU A O 1
ATOM 757 N N . ILE A 1 100 ? 3.132 -10.052 7.074 1.00 93.75 100 ILE A N 1
ATOM 758 C CA . ILE A 1 100 ? 4.120 -10.938 6.463 1.00 93.75 100 ILE A CA 1
ATOM 759 C C . ILE A 1 100 ? 4.276 -10.462 5.026 1.00 93.75 100 ILE A C 1
ATOM 761 O O . ILE A 1 100 ? 3.275 -10.355 4.322 1.00 93.75 100 ILE A O 1
ATOM 765 N N . GLU A 1 101 ? 5.498 -10.174 4.604 1.00 94.00 101 GLU A N 1
ATOM 766 C CA . GLU A 1 101 ? 5.818 -9.724 3.249 1.00 94.00 101 GLU A CA 1
ATOM 767 C C . GLU A 1 101 ? 6.752 -10.723 2.566 1.00 94.00 101 GLU A C 1
ATOM 769 O O . GLU A 1 101 ? 7.566 -11.388 3.216 1.00 94.00 101 GLU A O 1
ATOM 774 N N . ARG A 1 102 ? 6.599 -10.860 1.252 1.00 90.38 102 ARG A N 1
ATOM 775 C CA . A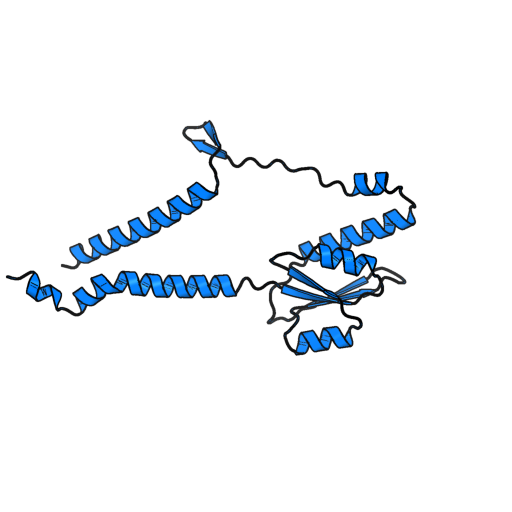RG A 1 102 ? 7.505 -11.636 0.412 1.00 90.38 102 ARG A CA 1
ATOM 776 C C . ARG A 1 102 ? 8.756 -10.819 0.129 1.00 90.38 102 ARG A C 1
ATOM 778 O O . ARG A 1 102 ? 8.667 -9.687 -0.329 1.00 90.38 102 ARG A O 1
ATOM 785 N N . THR A 1 103 ? 9.926 -11.411 0.350 1.00 86.44 103 THR A N 1
ATOM 786 C CA . THR A 1 103 ? 11.213 -10.759 0.054 1.00 86.44 103 THR A CA 1
ATOM 787 C C . THR A 1 103 ? 11.458 -10.573 -1.443 1.00 86.44 103 THR A C 1
ATOM 789 O O . THR A 1 103 ? 12.280 -9.749 -1.827 1.00 86.44 103 THR A O 1
ATOM 792 N N . ASP A 1 104 ? 10.777 -11.360 -2.274 1.00 84.31 104 ASP A N 1
ATOM 793 C CA . ASP A 1 104 ? 10.816 -11.324 -3.736 1.00 84.31 104 ASP A CA 1
ATOM 794 C C . ASP A 1 104 ? 9.569 -10.666 -4.360 1.00 84.31 104 ASP A C 1
ATOM 796 O O . ASP A 1 104 ? 9.442 -10.640 -5.582 1.00 84.31 104 ASP A O 1
ATOM 800 N N . GLY A 1 105 ? 8.651 -10.149 -3.535 1.00 82.00 105 GLY A N 1
ATOM 801 C CA . GLY A 1 105 ? 7.435 -9.465 -3.974 1.00 82.00 105 GLY A CA 1
ATOM 802 C C . GLY A 1 105 ? 7.630 -7.966 -4.206 1.00 82.00 105 GLY A C 1
ATOM 803 O O . GLY A 1 105 ? 8.701 -7.399 -3.969 1.00 82.00 105 GLY A O 1
ATOM 804 N N . ASN A 1 106 ? 6.563 -7.303 -4.645 1.00 86.00 106 ASN A N 1
ATOM 805 C CA . ASN A 1 106 ? 6.545 -5.851 -4.797 1.00 86.00 106 ASN A CA 1
ATOM 806 C C . ASN A 1 106 ? 6.621 -5.148 -3.432 1.00 86.00 106 ASN A C 1
ATOM 808 O O . ASN A 1 106 ? 6.061 -5.607 -2.434 1.00 86.00 106 ASN A O 1
ATOM 812 N N . GLY A 1 107 ? 7.316 -4.009 -3.389 1.00 85.56 107 GLY A N 1
ATOM 813 C CA . GLY A 1 107 ? 7.552 -3.268 -2.151 1.00 85.56 107 GLY A CA 1
ATOM 814 C C . GLY A 1 107 ? 6.256 -2.748 -1.525 1.00 85.56 107 GLY A C 1
ATOM 815 O O . GLY A 1 107 ? 5.463 -2.073 -2.180 1.00 85.56 107 GLY A O 1
ATOM 816 N N . ILE A 1 108 ? 6.047 -3.026 -0.239 1.00 88.12 108 ILE A N 1
ATOM 817 C CA . ILE A 1 108 ? 4.880 -2.546 0.506 1.00 88.12 108 ILE A CA 1
ATOM 818 C C . ILE A 1 108 ? 5.219 -1.226 1.202 1.00 88.12 108 ILE A C 1
ATOM 820 O O . ILE A 1 108 ? 6.162 -1.133 1.990 1.00 88.12 108 ILE A O 1
ATOM 824 N N . ASN A 1 109 ? 4.405 -0.197 0.970 1.00 88.50 109 ASN A N 1
ATOM 825 C CA . ASN A 1 109 ? 4.499 1.075 1.672 1.00 88.50 109 ASN A CA 1
ATOM 826 C C . ASN A 1 109 ? 3.945 0.931 3.099 1.00 88.50 109 ASN A C 1
ATOM 828 O O . ASN A 1 109 ? 2.757 1.139 3.376 1.00 88.50 109 ASN A O 1
ATOM 832 N N . GLN A 1 110 ? 4.829 0.570 4.029 1.00 87.75 110 GLN A N 1
ATOM 833 C CA . GLN A 1 110 ? 4.475 0.378 5.436 1.00 87.75 110 GLN A CA 1
ATOM 834 C C . GLN A 1 110 ? 3.986 1.677 6.100 1.00 87.75 110 GLN A C 1
ATOM 836 O O . GLN A 1 110 ? 3.108 1.626 6.958 1.00 87.75 110 GLN A O 1
ATOM 841 N N . THR A 1 111 ? 4.476 2.846 5.675 1.00 87.69 111 THR A N 1
ATOM 842 C CA . THR A 1 111 ? 4.032 4.154 6.190 1.00 87.69 111 THR A CA 1
ATOM 843 C C . THR A 1 111 ? 2.577 4.434 5.820 1.00 87.69 111 THR A C 1
ATOM 845 O O . THR A 1 111 ? 1.779 4.843 6.668 1.00 87.69 111 THR A O 1
ATOM 848 N N . GLN A 1 112 ? 2.200 4.174 4.566 1.00 86.31 112 GLN A N 1
ATOM 849 C CA . GLN A 1 112 ? 0.814 4.279 4.116 1.00 86.31 112 GLN A CA 1
ATOM 850 C C . GLN A 1 112 ? -0.072 3.289 4.873 1.00 86.31 112 GLN A C 1
ATOM 852 O O . GLN A 1 112 ? -1.123 3.678 5.381 1.00 86.31 112 GLN A O 1
ATOM 857 N N . LEU A 1 113 ? 0.374 2.039 5.023 1.00 88.88 113 LEU A N 1
ATOM 858 C CA . LEU A 1 113 ? -0.357 1.024 5.776 1.00 88.88 113 LEU A CA 1
ATOM 859 C C . LEU A 1 113 ? -0.595 1.447 7.237 1.00 88.88 113 LEU A C 1
ATOM 861 O O . LEU A 1 113 ? -1.719 1.352 7.730 1.00 88.88 113 LEU A O 1
ATOM 865 N N . GLN A 1 114 ? 0.433 1.960 7.917 1.00 88.50 114 GLN A N 1
ATOM 866 C CA . GLN A 1 114 ? 0.321 2.481 9.283 1.00 88.50 114 GLN A CA 1
ATOM 867 C C . GLN A 1 114 ? -0.662 3.654 9.371 1.00 88.50 114 GLN A C 1
ATOM 869 O O . GLN A 1 114 ? -1.475 3.692 10.292 1.00 88.50 114 GLN A O 1
ATOM 874 N N . SER A 1 115 ? -0.645 4.574 8.402 1.00 86.62 115 SER A N 1
ATOM 875 C CA . SER A 1 115 ? -1.596 5.694 8.338 1.00 86.62 115 SER A CA 1
ATOM 876 C C . SER A 1 115 ? -3.045 5.215 8.205 1.00 86.62 115 SER A C 1
ATOM 878 O O . SER A 1 115 ? -3.933 5.702 8.910 1.00 86.62 115 SER A O 1
ATOM 880 N N . VAL A 1 116 ? -3.294 4.215 7.353 1.00 86.31 116 VAL A N 1
ATOM 881 C CA . VAL A 1 116 ? -4.632 3.629 7.178 1.00 86.31 116 VAL A CA 1
ATOM 882 C C . VAL A 1 116 ? -5.094 2.923 8.455 1.00 86.31 116 VAL A C 1
ATOM 884 O O . VAL A 1 116 ? -6.231 3.125 8.885 1.00 86.31 116 VAL A O 1
ATOM 887 N N . LEU A 1 117 ? -4.218 2.145 9.099 1.00 86.88 117 LEU A N 1
ATOM 888 C CA . LEU A 1 117 ? -4.516 1.486 10.376 1.00 86.88 117 LEU A CA 1
ATOM 889 C C . LEU A 1 117 ? -4.807 2.501 11.488 1.00 86.88 117 LEU A C 1
ATOM 891 O O . LEU A 1 117 ? -5.777 2.329 12.227 1.00 86.88 117 LEU A O 1
ATOM 895 N N . ALA A 1 118 ? -4.026 3.580 11.575 1.00 85.44 118 ALA A N 1
ATOM 896 C CA . ALA A 1 118 ? -4.243 4.655 12.538 1.00 85.44 118 ALA A CA 1
ATOM 897 C C . ALA A 1 118 ? -5.604 5.333 12.324 1.00 85.44 118 ALA A C 1
ATOM 899 O O . ALA A 1 118 ? -6.382 5.444 13.269 1.00 85.44 118 ALA A O 1
ATOM 900 N N . GLN A 1 119 ? -5.943 5.700 11.083 1.00 82.44 119 GLN A N 1
ATOM 901 C CA . GLN A 1 119 ? -7.258 6.266 10.757 1.00 82.44 119 GLN A CA 1
ATOM 902 C C . GLN A 1 119 ? -8.400 5.320 11.130 1.00 82.44 119 GLN A C 1
ATOM 904 O O . GLN A 1 119 ? -9.431 5.754 11.648 1.00 82.44 119 GLN A O 1
ATOM 909 N N . ALA A 1 120 ? -8.230 4.026 10.868 1.00 80.94 120 ALA A N 1
ATOM 910 C CA . ALA A 1 120 ? -9.240 3.031 11.176 1.00 80.94 120 ALA A CA 1
ATOM 911 C C . ALA A 1 120 ? -9.425 2.856 12.696 1.00 80.94 120 ALA A C 1
ATOM 913 O O . ALA A 1 120 ? -10.561 2.819 13.169 1.00 80.94 120 ALA A O 1
ATOM 914 N N . HIS A 1 121 ? -8.334 2.863 13.466 1.00 81.81 121 HIS A N 1
ATOM 915 C CA . HIS A 1 121 ? -8.382 2.864 14.928 1.00 81.81 121 HIS A CA 1
ATOM 916 C C . HIS A 1 121 ? -9.044 4.134 15.485 1.00 81.81 121 HIS A C 1
ATOM 918 O O . HIS A 1 121 ? -9.906 4.046 16.357 1.00 81.81 121 HIS A O 1
ATOM 924 N N . THR A 1 122 ? -8.734 5.317 14.943 1.00 81.06 122 THR A N 1
ATOM 925 C CA . THR A 1 122 ? -9.405 6.566 15.34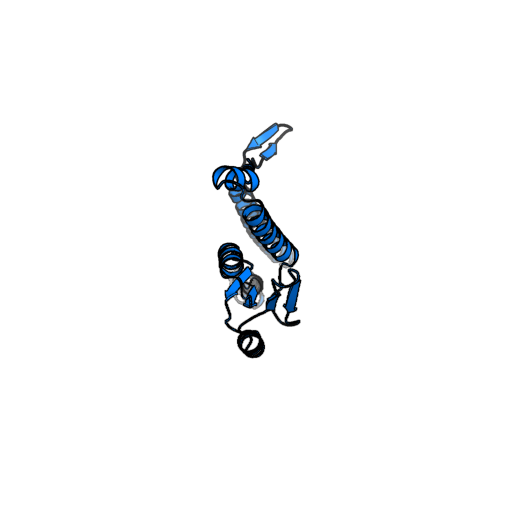0 1.00 81.06 122 THR A CA 1
ATOM 926 C C . THR A 1 122 ? -10.915 6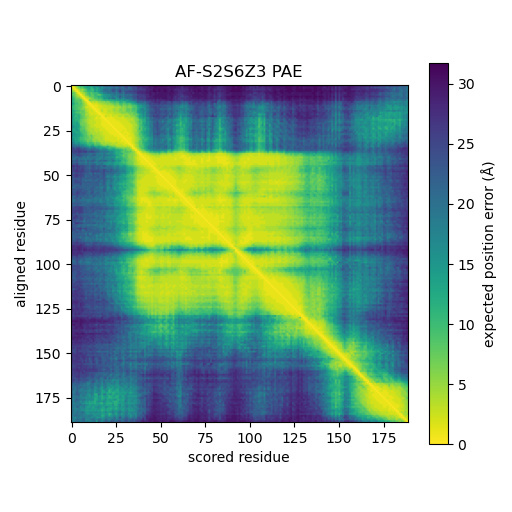.491 15.111 1.00 81.06 122 THR A C 1
ATOM 928 O O . THR A 1 122 ? -11.676 6.941 15.965 1.00 81.06 122 THR A O 1
ATOM 931 N N . LYS A 1 123 ? -11.374 5.894 13.999 1.00 76.12 123 LYS A N 1
ATOM 932 C CA . LYS A 1 123 ? -12.813 5.695 13.733 1.00 76.12 123 LYS A CA 1
ATOM 933 C C . LYS A 1 123 ? -13.459 4.777 14.768 1.00 76.12 123 LYS A C 1
ATOM 935 O O . LYS A 1 123 ? -14.569 5.054 15.213 1.00 76.12 123 LYS A O 1
ATOM 940 N N . GLU A 1 124 ? -12.770 3.707 15.152 1.00 76.31 124 GLU A N 1
ATOM 941 C CA . GLU A 1 124 ? -13.242 2.763 16.166 1.00 76.31 124 GLU A CA 1
ATOM 942 C C . GLU A 1 124 ? -13.366 3.427 17.544 1.00 76.31 124 GLU A C 1
ATOM 944 O O . GLU A 1 124 ? -14.426 3.356 18.165 1.00 76.31 124 GLU A O 1
ATOM 949 N N . VAL A 1 125 ? -12.340 4.160 17.984 1.00 78.75 125 VAL A N 1
ATOM 950 C CA . VAL A 1 125 ? -12.365 4.913 19.251 1.00 78.75 125 VAL A CA 1
ATOM 951 C C . VAL A 1 125 ? -13.451 5.991 19.229 1.00 78.75 125 VAL A C 1
ATOM 953 O O . VAL A 1 125 ? -14.214 6.130 20.181 1.00 78.75 125 VAL A O 1
ATOM 956 N N . ALA A 1 126 ? -13.591 6.726 18.128 1.00 77.31 126 ALA A N 1
ATOM 957 C CA . ALA A 1 126 ? -14.633 7.737 17.978 1.00 77.31 126 ALA A CA 1
ATOM 958 C C . ALA A 1 126 ? -16.055 7.148 18.055 1.00 77.31 126 ALA A C 1
ATOM 960 O O . ALA A 1 126 ? -16.943 7.761 18.655 1.00 77.31 126 ALA A O 1
ATOM 961 N N . ALA A 1 127 ? -16.265 5.949 17.500 1.00 74.62 127 ALA A N 1
ATOM 962 C CA . ALA A 1 127 ? -17.521 5.217 17.631 1.00 74.62 127 ALA A CA 1
ATOM 963 C C . ALA A 1 127 ? -17.775 4.769 19.083 1.00 74.62 127 ALA A C 1
ATOM 965 O O . ALA A 1 127 ? -18.893 4.920 19.578 1.00 74.62 127 ALA A O 1
ATOM 966 N N . GLN A 1 128 ? -16.746 4.286 19.792 1.00 76.44 128 GLN A N 1
ATOM 967 C CA . GLN A 1 128 ? -16.839 3.936 21.220 1.00 76.44 128 GLN A CA 1
ATOM 968 C C . GLN A 1 128 ? -17.178 5.153 22.095 1.00 76.44 128 GLN A C 1
ATOM 970 O O . GLN A 1 128 ? -17.961 5.041 23.039 1.00 76.44 128 GLN A O 1
ATOM 975 N N . LEU A 1 129 ? -16.652 6.329 21.746 1.00 82.50 129 LEU A N 1
ATOM 976 C CA . LEU A 1 129 ? -16.937 7.605 22.410 1.00 82.50 129 LEU A CA 1
ATOM 977 C C . LEU A 1 129 ? -18.296 8.216 22.024 1.00 82.50 129 LEU A C 1
ATOM 979 O O . LEU A 1 129 ? -18.627 9.301 22.501 1.00 82.50 129 LEU A O 1
ATOM 983 N N . LYS A 1 130 ? -19.095 7.537 21.187 1.00 81.31 130 LYS A N 1
ATOM 984 C CA . LYS A 1 130 ? -20.416 7.992 20.716 1.00 81.31 130 LYS A CA 1
ATOM 985 C C . LYS A 1 130 ? -20.393 9.393 20.085 1.00 81.31 130 LYS A C 1
ATOM 987 O O . LYS A 1 130 ? -21.365 10.139 20.214 1.00 81.31 130 LYS A O 1
ATOM 992 N N . LEU A 1 131 ? -19.301 9.754 19.405 1.00 78.69 131 LEU A N 1
ATOM 993 C CA . LEU A 1 131 ? -19.235 11.015 18.665 1.00 78.69 131 LEU A CA 1
ATOM 994 C C . LEU A 1 131 ? -20.335 11.049 17.596 1.00 78.69 131 LEU A C 1
ATOM 996 O O . LEU A 1 131 ? -20.584 10.049 16.917 1.00 78.69 131 LEU A O 1
ATOM 1000 N N . SER A 1 132 ? -20.996 12.197 17.432 1.00 75.88 132 SER A N 1
ATOM 1001 C CA . SER A 1 132 ? -21.985 12.359 16.365 1.00 75.88 132 SER A CA 1
ATOM 1002 C C . SER A 1 132 ? -21.315 12.220 14.994 1.00 75.88 132 SER A C 1
ATOM 1004 O O . SER A 1 132 ? -20.126 12.501 14.825 1.00 75.88 132 SER A O 1
ATOM 1006 N N . THR A 1 133 ? -22.082 11.839 13.972 1.00 70.00 133 THR A N 1
ATOM 1007 C CA . THR A 1 133 ? -21.595 11.750 12.582 1.00 70.00 133 THR A CA 1
ATOM 1008 C C . THR A 1 133 ? -20.959 13.057 12.100 1.00 70.00 133 THR A C 1
ATOM 1010 O O . THR A 1 133 ? -19.953 13.029 11.394 1.00 70.00 133 THR A O 1
ATOM 1013 N N . THR A 1 134 ? -21.489 14.198 12.549 1.00 72.62 134 THR A N 1
ATOM 1014 C CA . THR A 1 134 ? -20.947 15.538 12.286 1.00 72.62 134 THR A CA 1
ATOM 1015 C C . THR A 1 134 ? -19.606 15.794 12.982 1.00 72.62 134 THR A C 1
ATOM 1017 O O . THR A 1 134 ? -18.701 16.348 12.362 1.00 72.62 134 THR A O 1
ATOM 1020 N N . GLN A 1 135 ? -19.430 15.355 14.233 1.00 74.44 135 GLN A N 1
ATOM 1021 C CA . GLN A 1 135 ? -18.155 15.460 14.958 1.00 74.44 135 GLN A CA 1
ATOM 1022 C C . GLN A 1 135 ? -17.087 14.548 14.348 1.00 74.44 135 GLN A C 1
ATOM 1024 O O . GLN A 1 135 ? -15.942 14.960 14.183 1.00 74.44 135 GLN A O 1
ATOM 1029 N N . LEU A 1 136 ? -17.478 13.338 13.944 1.00 73.19 136 LEU A N 1
ATOM 1030 C CA . LEU A 1 136 ? -16.636 12.402 13.202 1.00 73.19 136 LEU A CA 1
ATOM 1031 C C . LEU A 1 136 ? -16.170 12.993 11.866 1.00 73.19 136 LEU A C 1
ATOM 1033 O O . LEU A 1 136 ? -14.980 12.976 11.570 1.00 73.19 136 LEU A O 1
ATOM 1037 N N . GLN A 1 137 ? -17.079 13.558 11.070 1.00 72.00 137 GLN A N 1
ATOM 1038 C CA . GLN A 1 137 ? -16.712 14.215 9.811 1.00 72.00 137 GLN A CA 1
ATOM 1039 C C . GLN A 1 137 ? -15.770 15.396 10.025 1.00 72.00 137 GLN A C 1
ATOM 1041 O O . GLN A 1 137 ? -14.816 15.540 9.268 1.00 72.00 137 GLN A O 1
ATOM 1046 N N . SER A 1 138 ? -15.998 16.203 11.062 1.00 72.69 138 SER A N 1
ATOM 1047 C CA . SER A 1 138 ? -15.093 17.302 11.402 1.00 72.69 138 SER A CA 1
ATOM 1048 C C . SER A 1 138 ? -13.716 16.808 11.853 1.00 72.69 138 SER A C 1
ATOM 1050 O O . SER A 1 138 ? -12.721 17.453 11.541 1.00 72.69 138 SER A O 1
ATOM 1052 N N . LEU A 1 139 ? -13.644 15.679 12.565 1.00 73.69 139 LEU A N 1
ATOM 1053 C CA . LEU A 1 139 ? -12.387 15.077 13.020 1.00 73.69 139 LEU A CA 1
ATOM 1054 C C . LEU A 1 139 ? -11.548 14.539 11.850 1.00 73.69 139 LEU A C 1
ATOM 1056 O O . LEU A 1 139 ? -10.325 14.631 11.875 1.00 73.69 139 LEU A O 1
ATOM 1060 N N . PHE A 1 140 ? -12.205 13.994 10.822 1.00 70.75 140 PHE A N 1
ATOM 1061 C CA . PHE A 1 140 ? -11.558 13.436 9.629 1.00 70.75 140 PHE A CA 1
ATOM 1062 C C . PHE A 1 140 ? -11.500 14.398 8.438 1.00 70.75 140 PHE A C 1
ATOM 1064 O O . PHE A 1 140 ? -11.073 13.996 7.355 1.00 70.75 140 PHE A O 1
ATOM 1071 N N . ALA A 1 141 ? -11.926 15.651 8.602 1.00 70.25 141 ALA A N 1
ATOM 1072 C CA . ALA A 1 141 ? -11.868 16.637 7.535 1.00 70.25 141 ALA A CA 1
ATOM 1073 C C . ALA A 1 141 ? -10.400 16.906 7.183 1.00 70.25 141 ALA A C 1
ATOM 1075 O O . ALA A 1 141 ? -9.685 17.594 7.909 1.00 70.25 141 ALA A O 1
ATOM 1076 N N . THR A 1 142 ? -9.932 16.347 6.066 1.00 63.78 142 THR A N 1
ATOM 1077 C CA . THR A 1 142 ? -8.602 16.669 5.554 1.00 63.78 142 THR A CA 1
ATOM 1078 C C . THR A 1 142 ? -8.624 18.121 5.077 1.00 63.78 142 THR A C 1
ATOM 1080 O O . THR A 1 142 ? -9.428 18.450 4.199 1.00 63.78 142 THR A O 1
ATOM 1083 N N . PRO A 1 143 ? -7.790 19.013 5.640 1.00 67.06 143 PRO A N 1
ATOM 1084 C CA . PRO A 1 143 ? -7.728 20.388 5.174 1.00 67.06 143 PRO A CA 1
ATOM 1085 C C . PRO A 1 143 ? -7.318 20.399 3.701 1.00 67.06 143 PRO A C 1
ATOM 1087 O O . PRO A 1 143 ? -6.386 19.701 3.297 1.00 67.06 143 PRO A O 1
ATOM 1090 N N . GLN A 1 144 ? -8.030 21.176 2.885 1.00 65.50 144 GLN A N 1
ATOM 1091 C CA . GLN A 1 144 ? -7.695 21.289 1.472 1.00 65.50 144 GLN A CA 1
ATOM 1092 C C . GLN A 1 144 ? -6.337 21.976 1.328 1.00 65.50 144 GLN A C 1
ATOM 1094 O O . GLN A 1 144 ? -6.174 23.141 1.694 1.00 65.50 144 GLN A O 1
ATOM 1099 N N . LEU A 1 145 ? -5.360 21.252 0.784 1.00 61.16 145 LEU A N 1
ATOM 1100 C CA . LEU A 1 145 ? -4.055 21.808 0.467 1.00 61.16 145 LEU A CA 1
ATOM 1101 C C . LEU A 1 145 ? -4.099 22.419 -0.935 1.00 61.16 145 LEU A C 1
ATOM 1103 O O . LEU A 1 145 ? -4.042 21.714 -1.941 1.00 61.16 145 LEU A O 1
ATOM 1107 N N . ALA A 1 146 ? -4.176 23.745 -1.007 1.00 71.56 146 ALA A N 1
ATOM 1108 C CA . ALA A 1 146 ? -4.004 24.462 -2.262 1.00 71.56 146 ALA A CA 1
ATOM 1109 C C . ALA A 1 146 ? -2.508 24.513 -2.614 1.00 71.56 146 ALA A C 1
ATOM 1111 O O . ALA A 1 146 ? -1.739 25.251 -2.000 1.00 71.56 146 ALA A O 1
ATOM 1112 N N . THR A 1 147 ? -2.076 23.711 -3.588 1.00 65.69 147 THR A N 1
ATOM 1113 C CA . THR A 1 147 ? -0.700 23.752 -4.103 1.00 65.69 147 THR A CA 1
ATOM 1114 C C . THR A 1 147 ? -0.650 24.520 -5.420 1.00 65.69 147 THR A C 1
ATOM 1116 O O . THR A 1 147 ? -1.258 24.112 -6.406 1.00 65.69 147 THR A O 1
ATOM 1119 N N . THR A 1 148 ? 0.128 25.602 -5.455 1.00 72.44 148 THR A N 1
ATOM 1120 C CA . THR A 1 148 ? 0.415 26.355 -6.683 1.00 72.44 148 THR A CA 1
ATOM 1121 C C . THR A 1 148 ? 1.874 26.149 -7.062 1.00 72.44 148 THR A C 1
ATOM 1123 O O . THR A 1 148 ? 2.774 26.623 -6.371 1.00 72.44 148 THR A O 1
ATOM 1126 N N . SER A 1 149 ? 2.130 25.450 -8.168 1.00 68.00 149 SER A N 1
ATOM 1127 C CA . SER A 1 149 ? 3.484 25.330 -8.714 1.00 68.00 149 SER A CA 1
ATOM 1128 C C . SER A 1 149 ? 3.880 26.617 -9.438 1.00 68.00 149 SER A C 1
ATOM 1130 O O . SER A 1 149 ? 3.232 27.028 -10.401 1.00 68.00 149 SER A O 1
ATOM 1132 N N . VAL A 1 150 ? 4.966 27.241 -8.988 1.00 78.38 150 VAL A N 1
ATOM 1133 C CA . VAL A 1 150 ? 5.531 28.458 -9.585 1.00 78.38 150 VAL A CA 1
ATOM 1134 C C . VAL A 1 150 ? 6.975 28.214 -10.013 1.00 78.38 150 VAL A C 1
ATOM 1136 O O . VAL A 1 150 ? 7.712 27.479 -9.360 1.00 78.38 150 VAL A O 1
ATOM 1139 N N . SER A 1 151 ? 7.381 28.834 -11.116 1.00 71.25 151 SER A N 1
ATOM 1140 C CA . SER A 1 151 ? 8.776 28.926 -11.550 1.00 71.25 151 SER A CA 1
ATOM 1141 C C . SER A 1 151 ? 9.287 30.334 -11.269 1.00 71.25 151 SER A C 1
ATOM 1143 O O . SER A 1 151 ? 8.517 31.291 -11.307 1.00 71.25 151 SER A O 1
ATOM 1145 N N . VAL A 1 152 ? 10.586 30.484 -11.028 1.00 73.38 152 VAL A N 1
ATOM 1146 C CA . VAL A 1 152 ? 11.219 31.804 -10.919 1.00 73.38 152 VAL A CA 1
ATOM 1147 C C . VAL A 1 152 ? 11.729 32.211 -12.299 1.00 73.38 152 VAL A C 1
ATOM 1149 O O . VAL A 1 152 ? 12.522 31.486 -12.895 1.00 73.38 152 VAL A O 1
ATOM 1152 N N . ASP A 1 153 ? 11.285 33.358 -12.808 1.00 77.12 153 ASP A N 1
ATOM 1153 C CA . ASP A 1 153 ? 11.851 34.002 -13.997 1.00 77.12 153 ASP A CA 1
ATOM 1154 C C . ASP A 1 153 ? 12.219 35.450 -13.653 1.00 77.12 153 ASP A C 1
ATOM 1156 O O . ASP A 1 153 ? 11.373 36.230 -13.213 1.00 77.12 153 ASP A O 1
ATOM 1160 N N . LYS A 1 154 ? 13.507 35.794 -13.783 1.00 73.19 154 LYS A N 1
ATOM 1161 C CA . LYS A 1 154 ? 14.068 37.120 -13.443 1.00 73.19 154 LYS A CA 1
ATOM 1162 C C . LYS A 1 154 ? 13.612 37.656 -12.072 1.00 73.19 154 LYS A C 1
ATOM 1164 O O . LYS A 1 154 ? 13.219 38.813 -11.944 1.00 73.19 154 LYS A O 1
ATOM 1169 N N . GLY A 1 155 ? 13.631 36.799 -11.050 1.00 74.06 155 GLY A N 1
ATOM 1170 C CA . GLY A 1 155 ? 13.244 37.156 -9.678 1.00 74.06 155 GLY A CA 1
ATOM 1171 C C . GLY A 1 155 ? 11.734 37.277 -9.437 1.00 74.06 155 GLY A C 1
ATOM 1172 O O . GLY A 1 155 ? 11.331 37.630 -8.332 1.00 74.06 155 GLY A O 1
ATOM 1173 N N . LYS A 1 156 ? 10.888 36.973 -10.430 1.00 69.25 156 LYS A N 1
ATOM 1174 C CA . LYS A 1 156 ? 9.427 36.950 -10.291 1.00 69.25 156 LYS A CA 1
ATOM 1175 C C . LYS A 1 156 ? 8.903 35.519 -10.323 1.00 69.25 156 LYS A C 1
ATOM 1177 O O . LYS A 1 156 ? 9.346 34.702 -11.128 1.00 69.25 156 LYS A O 1
ATOM 1182 N N . LEU A 1 157 ? 7.935 35.236 -9.455 1.00 73.00 157 LEU A N 1
ATOM 1183 C CA . LEU A 1 157 ? 7.200 33.975 -9.461 1.00 73.00 157 LEU A CA 1
ATOM 1184 C C . LEU A 1 157 ? 6.200 33.996 -10.620 1.00 73.00 157 LEU A C 1
ATOM 1186 O O . LEU A 1 157 ? 5.304 34.837 -10.658 1.00 73.00 157 LEU A O 1
ATOM 1190 N N . VAL A 1 158 ? 6.359 33.079 -11.568 1.00 78.06 158 VAL A N 1
ATOM 1191 C CA . VAL A 1 158 ? 5.457 32.892 -12.707 1.00 78.06 158 VAL A CA 1
ATOM 1192 C C . VAL A 1 158 ? 4.810 31.516 -12.621 1.00 78.06 158 VAL A C 1
ATOM 1194 O O . VAL A 1 158 ? 5.485 30.503 -12.434 1.00 78.06 158 VAL A O 1
ATOM 1197 N N . SER A 1 159 ? 3.484 31.467 -12.749 1.00 66.56 159 SER A N 1
ATOM 1198 C CA . SER A 1 159 ? 2.750 30.201 -12.777 1.00 66.56 159 SER A CA 1
ATOM 1199 C C . SER A 1 159 ? 3.029 29.494 -14.101 1.00 66.56 159 SER A C 1
ATOM 1201 O O . SER A 1 159 ? 2.756 30.034 -15.175 1.00 66.56 159 SER A O 1
ATOM 1203 N N . ARG A 1 160 ? 3.630 28.305 -14.042 1.00 61.72 160 ARG A N 1
ATOM 1204 C CA . ARG A 1 160 ? 3.956 27.502 -15.224 1.00 61.72 160 ARG A CA 1
ATOM 1205 C C . ARG A 1 160 ? 3.534 26.065 -14.945 1.00 61.72 160 ARG A C 1
ATOM 1207 O O . ARG A 1 160 ? 3.892 25.502 -13.916 1.00 61.72 160 ARG A O 1
ATOM 1214 N N . SER A 1 161 ? 2.756 25.469 -15.849 1.00 55.97 161 SER A N 1
ATOM 1215 C CA . SER A 1 161 ? 2.308 24.084 -15.682 1.00 55.97 161 SER A CA 1
ATOM 1216 C C . SER A 1 161 ? 3.505 23.128 -15.703 1.00 55.97 161 SER A C 1
ATOM 1218 O O . SER A 1 161 ? 4.320 23.153 -16.629 1.00 55.97 161 SER A O 1
ATOM 1220 N N . ALA A 1 162 ? 3.592 22.247 -14.702 1.00 56.75 162 ALA A N 1
ATOM 1221 C CA . ALA A 1 162 ? 4.654 21.243 -14.588 1.00 56.75 162 ALA A CA 1
ATOM 1222 C C . ALA A 1 162 ? 4.718 20.297 -15.806 1.00 56.75 162 ALA A C 1
ATOM 1224 O O . ALA A 1 162 ? 5.774 19.741 -16.118 1.00 56.75 162 ALA A O 1
ATOM 1225 N N . LYS A 1 163 ? 3.604 20.145 -16.538 1.00 53.78 163 LYS A N 1
ATOM 1226 C CA . LYS A 1 163 ? 3.513 19.309 -17.744 1.00 53.78 163 LYS A CA 1
ATOM 1227 C C . LYS A 1 163 ? 4.362 19.863 -18.893 1.00 53.78 163 LYS A C 1
ATOM 1229 O O . LYS A 1 163 ? 5.024 19.101 -19.595 1.00 53.78 163 LYS A O 1
ATOM 1234 N N . THR A 1 164 ? 4.406 21.186 -19.046 1.00 53.66 164 THR A N 1
ATOM 1235 C CA . THR A 1 164 ? 5.131 21.852 -20.137 1.00 53.66 164 THR A CA 1
ATOM 1236 C C . THR A 1 164 ? 6.645 21.762 -19.938 1.00 53.66 164 THR A C 1
ATOM 1238 O O . THR A 1 164 ? 7.373 21.506 -20.895 1.00 53.66 164 THR A O 1
ATOM 1241 N N . GLN A 1 165 ? 7.122 21.868 -18.692 1.00 54.81 165 GLN A N 1
ATOM 1242 C CA . GLN A 1 165 ? 8.550 21.779 -18.363 1.00 54.81 165 GLN A CA 1
ATOM 1243 C C . GLN A 1 165 ? 9.119 20.366 -18.567 1.00 54.81 165 GLN A C 1
ATOM 1245 O O . GLN A 1 165 ? 10.201 20.225 -19.136 1.00 54.81 165 GLN A O 1
ATOM 1250 N N . LYS A 1 166 ? 8.371 19.319 -18.188 1.00 53.50 166 LYS A N 1
ATOM 1251 C CA . LYS A 1 166 ? 8.775 17.925 -18.444 1.00 53.50 166 LYS A CA 1
ATOM 1252 C C . LYS A 1 166 ? 8.830 17.604 -19.945 1.00 53.50 166 LYS A C 1
ATOM 1254 O O . LYS A 1 166 ? 9.775 16.960 -20.387 1.00 53.50 166 LYS A O 1
ATOM 1259 N N . SER A 1 167 ? 7.876 18.106 -20.739 1.00 57.59 167 SER A N 1
ATOM 1260 C CA . SER A 1 167 ? 7.883 17.897 -22.198 1.00 57.59 167 SER A CA 1
ATOM 1261 C C . SER A 1 167 ? 9.054 18.603 -22.895 1.00 57.59 167 SER A C 1
ATOM 1263 O O . SER A 1 167 ? 9.709 18.011 -23.748 1.00 57.59 167 SER A O 1
ATOM 1265 N N . GLY A 1 168 ? 9.379 19.835 -22.482 1.00 60.81 168 GLY A N 1
ATOM 1266 C CA . GLY A 1 168 ? 10.468 20.609 -23.080 1.00 60.81 168 GLY A CA 1
ATOM 1267 C C . GLY A 1 168 ? 11.847 20.011 -22.806 1.00 60.81 168 GLY A C 1
ATOM 1268 O O . GLY A 1 168 ? 12.683 19.973 -23.704 1.00 60.81 168 GLY A O 1
ATOM 1269 N N . ALA A 1 169 ? 12.073 19.485 -21.597 1.00 64.62 169 ALA A N 1
ATOM 1270 C CA . ALA A 1 169 ? 13.327 18.820 -21.245 1.00 64.62 169 ALA A CA 1
ATOM 1271 C C . ALA A 1 169 ? 13.550 17.529 -22.052 1.00 64.62 169 ALA A C 1
ATOM 1273 O O . ALA A 1 169 ? 14.653 17.292 -22.537 1.00 64.62 169 ALA A O 1
ATOM 1274 N N . MET A 1 170 ? 12.497 16.728 -22.257 1.00 65.56 170 MET A N 1
ATOM 1275 C CA . MET A 1 170 ? 12.569 15.502 -23.059 1.00 65.56 170 MET A CA 1
ATOM 1276 C C . MET A 1 170 ? 12.858 15.801 -24.536 1.00 65.56 170 MET A C 1
ATOM 1278 O O . MET A 1 170 ? 13.730 15.178 -25.136 1.00 65.56 170 MET A O 1
ATOM 1282 N N . VAL A 1 171 ? 12.179 16.800 -25.108 1.00 72.69 171 VAL A N 1
ATOM 1283 C CA . VAL A 1 171 ? 12.416 17.245 -26.490 1.00 72.69 171 VAL A CA 1
ATOM 1284 C C . VAL A 1 171 ? 13.833 17.804 -26.648 1.00 72.69 171 VAL A C 1
ATOM 1286 O O . VAL A 1 171 ? 14.532 17.437 -27.590 1.00 72.69 171 VAL A O 1
ATOM 1289 N N . GLY A 1 172 ? 14.294 18.629 -25.703 1.00 75.56 172 GLY A N 1
ATOM 1290 C CA . GLY A 1 172 ? 15.651 19.179 -25.703 1.00 75.56 172 GLY A CA 1
ATOM 1291 C C . GLY A 1 172 ? 16.737 18.107 -25.601 1.00 75.56 172 GLY A C 1
ATOM 1292 O O . GLY A 1 172 ? 17.738 18.191 -26.307 1.00 75.56 172 GLY A O 1
ATOM 1293 N N . PHE A 1 173 ? 16.522 17.069 -24.789 1.00 75.50 173 PHE A N 1
ATOM 1294 C CA . PHE A 1 173 ? 17.438 15.932 -24.689 1.00 75.50 173 PHE A CA 1
ATOM 1295 C C . PHE A 1 173 ? 17.530 15.149 -26.009 1.00 75.50 173 PHE A C 1
ATOM 1297 O O . PHE A 1 173 ? 18.634 14.869 -26.474 1.00 75.50 173 PHE A O 1
ATOM 1304 N N . ILE A 1 174 ? 16.394 14.869 -26.660 1.00 74.94 174 ILE A N 1
ATOM 1305 C CA . ILE A 1 174 ? 16.355 14.188 -27.968 1.00 74.94 174 ILE A CA 1
ATOM 1306 C C . ILE A 1 174 ? 17.076 15.022 -29.038 1.00 74.94 174 ILE A C 1
ATOM 1308 O O . ILE A 1 174 ? 17.910 14.497 -29.775 1.00 74.94 174 ILE A O 1
ATOM 1312 N N . LEU A 1 175 ? 16.805 16.329 -29.102 1.00 78.88 175 LEU A N 1
ATOM 1313 C CA . LEU A 1 175 ? 17.476 17.245 -30.031 1.00 78.88 175 LEU A CA 1
ATOM 1314 C C . LEU A 1 175 ? 18.982 17.338 -29.766 1.00 78.88 175 LEU A C 1
ATOM 1316 O O . LEU A 1 175 ? 19.769 17.272 -30.708 1.00 78.88 175 LEU A O 1
ATOM 1320 N N . GLY A 1 176 ? 19.390 17.445 -28.501 1.00 81.25 176 GLY A N 1
ATOM 1321 C CA . GLY A 1 176 ? 20.799 17.475 -28.112 1.00 81.25 176 GLY A CA 1
ATOM 1322 C C . GLY A 1 176 ? 21.531 16.191 -28.500 1.00 81.25 176 GLY A C 1
ATOM 1323 O O . GLY A 1 176 ? 22.622 16.254 -29.064 1.00 81.25 176 GLY A O 1
ATOM 1324 N N . MET A 1 177 ? 20.906 15.031 -28.285 1.00 75.31 177 MET A N 1
ATOM 1325 C CA . MET A 1 177 ? 21.451 13.732 -28.684 1.00 75.31 177 MET A CA 1
ATOM 1326 C C . MET A 1 177 ? 21.590 13.606 -30.210 1.00 75.31 177 MET A C 1
ATOM 1328 O O . MET A 1 177 ? 22.615 13.121 -30.695 1.00 75.31 177 MET A O 1
ATOM 1332 N N . LEU A 1 178 ? 20.603 14.080 -30.979 1.00 76.56 178 LEU A N 1
ATOM 1333 C CA . LEU A 1 178 ? 20.680 14.114 -32.443 1.00 76.56 178 LEU A CA 1
ATOM 1334 C C . LEU A 1 178 ? 21.818 15.022 -32.926 1.00 76.56 178 LEU A C 1
ATOM 1336 O O . LEU A 1 178 ? 22.639 14.584 -33.729 1.00 76.56 178 LEU A O 1
ATOM 1340 N N . ILE A 1 179 ? 21.918 16.247 -32.401 1.00 81.88 179 ILE A N 1
ATOM 1341 C CA . ILE A 1 179 ? 22.997 17.187 -32.750 1.00 81.88 179 ILE A CA 1
ATOM 1342 C C . ILE A 1 179 ? 24.363 16.583 -32.407 1.00 81.88 179 ILE A C 1
ATOM 1344 O O . ILE A 1 179 ? 25.266 16.606 -33.238 1.00 81.88 179 ILE A O 1
ATOM 1348 N N . TYR A 1 180 ? 24.509 15.984 -31.224 1.00 77.69 180 TYR A N 1
ATOM 1349 C CA . TYR A 1 180 ? 25.748 15.330 -30.803 1.00 77.69 180 TYR A CA 1
ATOM 1350 C C . TYR A 1 180 ? 26.140 14.172 -31.732 1.00 77.69 180 TYR A C 1
ATOM 1352 O O . TYR A 1 180 ? 27.302 14.053 -32.120 1.00 77.69 180 TYR A O 1
ATOM 1360 N N . THR A 1 181 ? 25.160 13.373 -32.165 1.00 69.81 181 THR A N 1
ATOM 1361 C CA . THR A 1 181 ? 25.369 12.280 -33.129 1.00 69.81 181 THR A CA 1
ATOM 1362 C C . THR A 1 181 ? 25.858 12.812 -34.477 1.00 69.81 181 THR A C 1
ATOM 1364 O O . THR A 1 181 ? 26.800 12.263 -35.049 1.00 69.81 181 THR A O 1
ATOM 1367 N N . PHE A 1 182 ? 25.283 13.915 -34.966 1.00 73.62 182 PHE A N 1
ATOM 1368 C CA . PHE A 1 182 ? 25.744 14.570 -36.193 1.00 73.62 182 PHE A CA 1
ATOM 1369 C C . PHE A 1 182 ? 27.158 15.145 -36.056 1.00 73.62 182 PHE A C 1
ATOM 1371 O O . PHE A 1 182 ? 27.967 14.960 -36.963 1.00 73.62 182 PHE A O 1
ATOM 1378 N N . VAL A 1 183 ? 27.480 15.795 -34.932 1.00 80.31 183 VAL A N 1
ATOM 1379 C CA . VAL A 1 183 ? 28.811 16.378 -34.683 1.00 80.31 183 VAL A CA 1
ATOM 1380 C C . VAL A 1 183 ? 29.887 15.298 -34.632 1.00 80.31 183 VAL A C 1
ATOM 1382 O O . VAL A 1 183 ? 30.907 15.440 -35.300 1.00 80.31 183 VAL A O 1
ATOM 1385 N N . ILE A 1 184 ? 29.658 14.197 -33.909 1.00 73.69 184 ILE A N 1
ATOM 1386 C CA . ILE A 1 184 ? 30.602 13.069 -33.885 1.00 73.69 184 ILE A CA 1
ATOM 1387 C C . ILE A 1 184 ? 30.747 12.462 -35.274 1.00 73.69 184 ILE A C 1
ATOM 1389 O O . ILE A 1 184 ? 31.867 12.219 -35.710 1.00 73.69 184 ILE A O 1
ATOM 1393 N N . SER A 1 185 ? 29.639 12.249 -35.988 1.00 62.25 185 SER A N 1
ATOM 1394 C CA . SER A 1 185 ? 29.681 11.667 -37.330 1.00 62.25 185 SER A CA 1
ATOM 1395 C C . SER A 1 185 ? 30.465 12.530 -38.322 1.00 62.25 185 SER A C 1
ATOM 1397 O O . SER A 1 185 ? 31.077 11.976 -39.233 1.00 62.25 185 SER A O 1
ATOM 1399 N N . TYR A 1 186 ? 30.446 13.856 -38.160 1.00 63.84 186 TYR A N 1
ATOM 1400 C CA . TYR A 1 186 ? 31.237 14.785 -38.969 1.00 63.84 186 TYR A CA 1
ATOM 1401 C C . TYR A 1 186 ? 32.700 14.853 -38.522 1.00 63.84 186 TYR A C 1
ATOM 1403 O O . TYR A 1 186 ? 33.581 14.944 -39.364 1.00 63.84 186 TYR A O 1
ATOM 1411 N N . ALA A 1 187 ? 32.965 14.796 -37.215 1.00 58.84 187 ALA A N 1
ATOM 1412 C CA . ALA A 1 187 ? 34.319 14.809 -36.659 1.00 58.84 187 ALA A CA 1
ATOM 1413 C C . ALA A 1 187 ? 35.073 13.481 -36.863 1.00 58.84 187 ALA A C 1
ATOM 1415 O O . ALA A 1 187 ? 36.296 13.453 -36.782 1.00 58.84 187 ALA A O 1
ATOM 1416 N N . SER A 1 188 ? 34.353 12.381 -37.107 1.00 50.38 188 SER A N 1
ATOM 1417 C CA . SER A 1 188 ? 34.919 11.067 -37.435 1.00 50.38 188 SER A CA 1
ATOM 1418 C C . SER A 1 188 ? 35.171 10.844 -38.933 1.00 50.38 188 SER A C 1
ATOM 1420 O O . SER A 1 188 ? 35.601 9.750 -39.303 1.00 50.38 188 SER A O 1
ATOM 1422 N N . MET A 1 189 ? 34.834 11.824 -39.786 1.00 51.00 189 MET A N 1
ATOM 1423 C CA . MET A 1 189 ? 35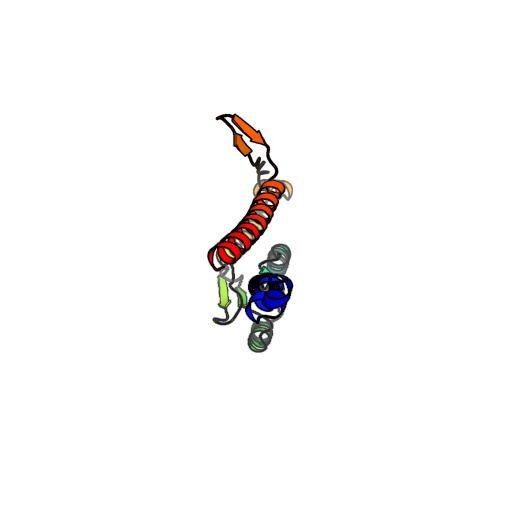.122 11.824 -41.229 1.00 51.00 189 MET A CA 1
ATOM 1424 C C . MET A 1 189 ? 36.422 12.551 -41.552 1.00 51.00 189 MET A C 1
ATOM 1426 O O . MET A 1 189 ? 36.713 13.571 -40.894 1.00 51.00 189 MET A O 1
#